Protein AF-A0A4W5QND3-F1 (afdb_monomer_lite)

InterPro domains:
  IPR027350 Glycosyltransferase family 23 (GT23) domain [PS51659] (148-240)
  IPR045573 Alpha-(1,6)-fucosyltransferase, N- and catalytic domain [PF19745] (22-224)

pLDDT: mean 85.06, std 18.48, range [29.67, 98.69]

Foldseek 3Di:
DDDDDDDDDDDDDPPPVVVVVVVVVVVVVVVVVVVVVVVVLVVLVVDPDDDPLLVVLVVVLVVLVVVLVVLCVVLVVVLVVDDPVCSVVSVVVSVVVSVVSVVVSVVSVVVSCPPSNNVVVVVVVVVVVVVVVVVLQQPLQEDPDQQQFQAEEFELPPPDDDVVSVVSLVVSSVVCSVLSGHYAYHFACPPVDNVGDVVPDPGSHPHHNDQHYPFEDEDPDSPDPGSYYYDDDDDPDDDD

Radius of gyration: 33.58 Å; chains: 1; bounding box: 119×51×69 Å

Structure (mmCIF, N/CA/C/O backbone):
data_AF-A0A4W5QND3-F1
#
_entry.id   AF-A0A4W5QND3-F1
#
loop_
_atom_site.group_PDB
_atom_site.id
_atom_site.type_symbol
_atom_site.label_atom_id
_atom_site.label_alt_id
_atom_site.label_comp_id
_atom_site.label_asym_id
_atom_site.label_entity_id
_atom_site.label_seq_id
_atom_site.pdbx_PDB_ins_code
_atom_site.Cartn_x
_atom_site.Cartn_y
_atom_site.Cartn_z
_atom_site.occupancy
_atom_site.B_iso_or_equiv
_atom_site.auth_seq_id
_atom_site.auth_comp_id
_atom_site.auth_asym_id
_atom_site.auth_atom_id
_atom_site.pdbx_PDB_model_num
ATOM 1 N N . PHE A 1 1 ? 83.428 -26.739 34.096 1.00 40.31 1 PHE A N 1
ATOM 2 C CA . PHE A 1 1 ? 82.895 -25.360 34.048 1.00 40.31 1 PHE A CA 1
ATOM 3 C C . PHE A 1 1 ? 82.997 -24.881 32.604 1.00 40.31 1 PHE A C 1
ATOM 5 O O . PHE A 1 1 ? 84.100 -25.049 32.095 1.00 40.31 1 PHE A O 1
ATOM 12 N N . PRO A 1 2 ? 81.951 -24.363 31.915 1.00 43.97 2 PRO A N 1
ATOM 13 C CA . PRO A 1 2 ? 80.654 -23.804 32.359 1.00 43.97 2 PRO A CA 1
ATOM 14 C C . PRO A 1 2 ? 79.416 -24.587 31.781 1.00 43.97 2 PRO A C 1
ATOM 16 O O . PRO A 1 2 ? 79.624 -25.702 31.304 1.00 43.97 2 PRO A O 1
ATOM 19 N N . PRO A 1 3 ? 78.145 -24.126 31.930 1.00 43.38 3 PRO A N 1
ATOM 20 C CA . PRO A 1 3 ? 76.963 -24.992 32.089 1.00 43.38 3 PRO A CA 1
ATOM 21 C C . PRO A 1 3 ? 76.149 -25.271 30.810 1.00 43.38 3 PRO A C 1
ATOM 23 O O . PRO A 1 3 ? 76.147 -24.488 29.865 1.00 43.38 3 PRO A O 1
ATOM 26 N N . VAL A 1 4 ? 75.381 -26.367 30.844 1.00 45.06 4 VAL A N 1
ATOM 27 C CA . VAL A 1 4 ? 74.311 -26.696 29.887 1.00 45.06 4 VAL A CA 1
ATOM 28 C C . VAL A 1 4 ? 73.047 -25.930 30.287 1.00 45.06 4 VAL A C 1
ATOM 30 O O . VAL A 1 4 ? 72.538 -26.104 31.395 1.00 45.06 4 VAL A O 1
ATOM 33 N N . SER A 1 5 ? 72.547 -25.067 29.403 1.00 38.31 5 SER A N 1
ATOM 34 C CA . SER A 1 5 ? 71.279 -24.359 29.577 1.00 38.31 5 SER A CA 1
ATOM 35 C C . SER A 1 5 ? 70.101 -25.281 29.249 1.00 38.31 5 SER A C 1
ATOM 37 O O . SER A 1 5 ? 70.025 -25.887 28.182 1.00 38.31 5 SER A O 1
ATOM 39 N N . CYS A 1 6 ? 69.162 -25.388 30.186 1.00 35.16 6 CYS A N 1
ATOM 40 C CA . CYS A 1 6 ? 67.890 -26.069 29.981 1.00 35.16 6 CYS A CA 1
ATOM 41 C C . CYS A 1 6 ? 66.945 -25.110 29.234 1.00 35.16 6 CYS A C 1
ATOM 43 O O . CYS A 1 6 ? 66.507 -24.104 29.795 1.00 35.16 6 CYS A O 1
ATOM 45 N N . GLY A 1 7 ? 66.673 -25.386 27.956 1.00 36.56 7 GLY A N 1
ATOM 46 C CA . GLY A 1 7 ? 65.667 -24.672 27.171 1.00 36.56 7 GLY A CA 1
ATOM 47 C C . GLY A 1 7 ? 64.262 -25.095 27.596 1.00 36.56 7 GLY A C 1
ATOM 48 O O . GLY A 1 7 ? 63.891 -26.258 27.467 1.00 36.56 7 GLY A O 1
ATOM 49 N N . ARG A 1 8 ? 63.491 -24.146 28.128 1.00 39.31 8 ARG A N 1
ATOM 50 C CA . ARG A 1 8 ? 62.091 -24.307 28.532 1.00 39.31 8 ARG A CA 1
ATOM 51 C C . ARG A 1 8 ? 61.214 -24.386 27.269 1.00 39.31 8 ARG A C 1
ATOM 53 O O . ARG A 1 8 ? 61.261 -23.478 26.444 1.00 39.31 8 ARG A O 1
ATOM 60 N N . ILE A 1 9 ? 60.426 -25.452 27.121 1.00 48.16 9 ILE A N 1
ATOM 61 C CA . ILE A 1 9 ? 59.347 -25.538 26.120 1.00 48.16 9 ILE A CA 1
ATOM 62 C C . ILE A 1 9 ? 58.258 -24.531 26.538 1.00 48.16 9 ILE A C 1
ATOM 64 O O . ILE A 1 9 ? 57.859 -24.565 27.704 1.00 48.16 9 ILE A O 1
ATOM 68 N N . PRO A 1 10 ? 57.774 -23.630 25.662 1.00 39.16 10 PRO A N 1
ATOM 69 C CA . PRO A 1 10 ? 56.622 -22.805 25.986 1.00 39.16 10 PRO A CA 1
ATOM 70 C C . PRO A 1 10 ? 55.350 -23.650 25.871 1.00 39.16 10 PRO A C 1
ATOM 72 O O . PRO A 1 10 ? 54.942 -24.039 24.778 1.00 39.16 10 PRO A O 1
ATOM 75 N N . GLU A 1 11 ? 54.720 -23.926 27.010 1.00 49.69 11 GLU A N 1
ATOM 76 C CA . GLU A 1 11 ? 53.288 -24.213 27.065 1.00 49.69 11 GLU A CA 1
ATOM 77 C C . GLU A 1 11 ? 52.524 -22.940 26.681 1.00 49.69 11 GLU A C 1
ATOM 79 O O . GLU A 1 11 ? 52.770 -21.876 27.250 1.00 49.69 11 GLU A O 1
ATOM 84 N N . GLY A 1 12 ? 51.593 -23.045 25.730 1.00 50.78 12 GLY A N 1
ATOM 85 C CA . GLY A 1 12 ? 50.584 -22.006 25.516 1.00 50.78 12 GLY A CA 1
ATOM 86 C C . GLY A 1 12 ? 50.291 -21.658 24.061 1.00 50.78 12 GLY A C 1
ATOM 87 O O . GLY A 1 12 ? 50.606 -20.557 23.630 1.00 50.78 12 GLY A O 1
ATOM 88 N N . GLN A 1 13 ? 49.626 -22.558 23.329 1.00 45.91 13 GLN A N 1
ATOM 89 C CA . GLN A 1 13 ? 48.822 -22.218 22.138 1.00 45.91 13 GLN A CA 1
ATOM 90 C C . GLN A 1 13 ? 47.593 -23.142 22.010 1.00 45.91 13 GLN A C 1
ATOM 92 O O . GLN A 1 13 ? 47.334 -23.719 20.959 1.00 45.91 13 GLN A O 1
ATOM 97 N N . VAL A 1 14 ? 46.833 -23.321 23.097 1.00 45.19 14 VAL A N 1
ATOM 98 C CA . VAL A 1 14 ? 45.550 -24.063 23.060 1.00 45.19 14 VAL A CA 1
ATOM 99 C C . VAL A 1 14 ? 44.345 -23.167 23.400 1.00 45.19 14 VAL A C 1
ATOM 101 O O . VAL A 1 14 ? 43.211 -23.530 23.103 1.00 45.19 14 VAL A O 1
ATOM 104 N N . GLU A 1 15 ? 44.547 -21.954 23.927 1.00 49.25 15 GLU A N 1
ATOM 105 C CA . GLU A 1 15 ? 43.426 -21.140 24.431 1.00 49.25 15 GLU A CA 1
ATOM 106 C C . GLU A 1 15 ? 42.698 -20.269 23.385 1.00 49.25 15 GLU A C 1
ATOM 108 O O . GLU A 1 15 ? 41.504 -20.013 23.546 1.00 49.25 15 GLU A O 1
ATOM 113 N N . GLU A 1 16 ? 43.325 -19.869 22.271 1.00 48.94 16 GLU A N 1
ATOM 114 C CA . GLU A 1 16 ? 42.668 -18.965 21.298 1.00 48.94 16 GLU A CA 1
ATOM 115 C C . GLU A 1 16 ? 41.637 -19.659 20.386 1.00 48.94 16 GLU A C 1
ATOM 117 O O . GLU A 1 16 ? 40.643 -19.048 19.985 1.00 48.94 16 GLU A O 1
ATOM 122 N N . GLY A 1 17 ? 41.802 -20.956 20.097 1.00 48.47 17 GLY A N 1
ATOM 123 C CA . GLY A 1 17 ? 40.848 -21.721 19.279 1.00 48.47 17 GLY A CA 1
ATOM 124 C C . GLY A 1 17 ? 39.545 -22.066 20.012 1.00 48.47 17 GLY A C 1
ATOM 125 O O . GLY A 1 17 ? 38.480 -22.157 19.394 1.00 48.47 17 GLY A O 1
ATOM 126 N N . GLY A 1 18 ? 39.610 -22.215 21.339 1.00 54.94 18 GLY A N 1
ATOM 127 C CA . GLY A 1 18 ? 38.463 -22.563 22.181 1.00 54.94 18 GLY A CA 1
ATOM 128 C C . GLY A 1 18 ? 37.449 -21.426 22.300 1.00 54.94 18 GLY A C 1
ATOM 129 O O . GLY A 1 18 ? 36.248 -21.653 22.163 1.00 54.94 18 GLY A O 1
ATOM 130 N N . ALA A 1 19 ? 37.914 -20.185 22.470 1.00 57.97 19 ALA A N 1
ATOM 131 C CA . ALA A 1 19 ? 37.038 -19.020 22.611 1.00 57.97 19 ALA A CA 1
ATOM 132 C C . ALA A 1 19 ? 36.205 -18.746 21.342 1.00 57.97 19 ALA A C 1
ATOM 134 O O . ALA A 1 19 ? 35.011 -18.443 21.421 1.00 57.97 19 ALA A O 1
ATOM 135 N N . LEU A 1 20 ? 36.812 -18.920 20.164 1.00 63.06 20 LEU A N 1
ATOM 136 C CA . LEU A 1 20 ? 36.163 -18.735 18.862 1.00 63.06 20 LEU A CA 1
ATOM 137 C C . LEU A 1 20 ? 35.129 -19.838 18.573 1.00 63.06 20 LEU A C 1
ATOM 139 O O . LEU A 1 20 ? 34.035 -19.558 18.074 1.00 63.06 20 LEU A O 1
ATOM 143 N N . ALA A 1 21 ? 35.435 -21.084 18.953 1.00 69.81 21 ALA A N 1
ATOM 144 C CA . ALA A 1 21 ? 34.504 -22.207 18.865 1.00 69.81 21 ALA A CA 1
ATOM 145 C C . ALA A 1 21 ? 33.305 -22.040 19.817 1.00 69.81 21 ALA A C 1
ATOM 147 O O . ALA A 1 21 ? 32.164 -22.237 19.400 1.00 69.81 21 ALA A O 1
ATOM 148 N N . VAL A 1 22 ? 33.541 -21.594 21.057 1.00 75.94 22 VAL A N 1
ATOM 149 C CA . VAL A 1 22 ? 32.491 -21.320 22.057 1.00 75.94 22 VAL A CA 1
ATOM 150 C C . VAL A 1 22 ? 31.579 -20.171 21.615 1.00 75.94 22 VAL A C 1
ATOM 152 O O . VAL A 1 22 ? 30.360 -20.268 21.759 1.00 75.94 22 VAL A O 1
ATOM 155 N N . GLY A 1 23 ? 32.131 -19.108 21.020 1.00 79.75 23 GLY A N 1
ATOM 156 C CA . GLY A 1 23 ? 31.336 -18.005 20.469 1.00 79.75 23 GLY A CA 1
ATOM 157 C C . GLY A 1 23 ? 30.407 -18.449 19.333 1.00 79.75 23 GLY A C 1
ATOM 158 O O . GLY A 1 23 ? 29.236 -18.063 19.287 1.00 79.75 23 GLY A O 1
ATOM 159 N N . ARG A 1 24 ? 30.896 -19.326 18.448 1.00 84.38 24 ARG A N 1
ATOM 160 C CA . ARG A 1 24 ? 30.097 -19.899 17.355 1.00 84.38 24 ARG A CA 1
ATOM 161 C C . ARG A 1 24 ? 29.007 -20.842 17.871 1.00 84.38 24 ARG A C 1
ATOM 163 O O . ARG A 1 24 ? 27.904 -20.836 17.331 1.00 84.38 24 ARG A O 1
ATOM 170 N N . LEU A 1 25 ? 29.295 -21.598 18.932 1.00 84.44 25 LEU A N 1
ATOM 171 C CA . LEU A 1 25 ? 28.344 -22.503 19.578 1.00 84.44 25 LEU A CA 1
ATOM 172 C C . LEU A 1 25 ? 27.185 -21.732 20.226 1.00 84.44 25 LEU A C 1
ATOM 174 O O . LEU A 1 25 ? 26.030 -22.030 19.940 1.00 84.44 25 LEU A O 1
ATOM 178 N N . ARG A 1 26 ? 27.485 -20.657 20.970 1.00 84.56 26 ARG A N 1
ATOM 179 C CA . ARG A 1 26 ? 26.466 -19.758 21.547 1.00 84.56 26 ARG A CA 1
ATOM 180 C C . ARG A 1 26 ? 25.591 -19.109 20.474 1.00 84.56 26 ARG A C 1
ATOM 182 O O . ARG A 1 26 ? 24.376 -19.035 20.619 1.00 84.56 26 ARG A O 1
ATOM 189 N N . SER A 1 27 ? 26.191 -18.689 19.357 1.00 89.19 27 SER A N 1
ATOM 190 C CA . SER A 1 27 ? 25.435 -18.127 18.230 1.00 89.19 27 SER A CA 1
ATOM 191 C C . SER A 1 27 ? 24.464 -19.142 17.615 1.00 89.19 27 SER A C 1
ATOM 193 O O . SER A 1 27 ? 23.329 -18.793 17.284 1.00 89.19 27 SER A O 1
ATOM 195 N N . LEU A 1 28 ? 24.881 -20.403 17.487 1.00 88.94 28 LEU A N 1
ATOM 196 C CA . LEU A 1 28 ? 24.026 -21.481 16.988 1.00 88.94 28 LEU A CA 1
ATOM 197 C C . LEU A 1 28 ? 22.914 -21.844 17.983 1.00 88.94 28 LEU A C 1
ATOM 199 O O . LEU A 1 28 ? 21.784 -22.072 17.557 1.00 88.94 28 LEU A O 1
ATOM 203 N N . GLU A 1 29 ? 23.190 -21.841 19.287 1.00 90.00 29 GLU A N 1
ATOM 204 C CA . GLU A 1 29 ? 22.181 -22.034 20.339 1.00 90.00 29 GLU A CA 1
ATOM 205 C C . GLU A 1 29 ? 21.123 -20.924 20.327 1.00 90.00 29 GLU A C 1
ATOM 207 O O . GLU A 1 29 ? 19.922 -21.207 20.394 1.00 90.00 29 GLU A O 1
ATOM 212 N N . ASP A 1 30 ? 21.539 -19.669 20.148 1.00 89.44 30 ASP A N 1
ATOM 213 C CA . ASP A 1 30 ? 20.629 -18.530 20.010 1.00 89.44 30 ASP A CA 1
ATOM 214 C C . ASP A 1 30 ? 19.767 -18.641 18.748 1.00 89.44 30 ASP A C 1
ATOM 216 O O . ASP A 1 30 ? 18.554 -18.404 18.784 1.00 89.44 30 ASP A O 1
ATOM 220 N N . GLN A 1 31 ? 20.364 -19.029 17.617 1.00 91.62 31 GLN A N 1
ATOM 221 C CA . GLN A 1 31 ? 19.627 -19.261 16.373 1.00 91.62 31 GLN A CA 1
ATOM 222 C C . GLN A 1 31 ? 18.623 -20.407 16.519 1.00 91.62 31 GLN A C 1
ATOM 224 O O . GLN A 1 31 ? 17.475 -20.271 16.091 1.00 91.62 31 GLN A O 1
ATOM 229 N N . LEU A 1 32 ? 19.020 -21.504 17.166 1.00 90.25 32 LEU A N 1
ATOM 230 C CA . LEU A 1 32 ? 18.160 -22.654 17.425 1.00 90.25 32 LEU A CA 1
ATOM 231 C C . LEU A 1 32 ? 17.009 -22.290 18.366 1.00 90.25 32 LEU A C 1
ATOM 233 O O . LEU A 1 32 ? 15.875 -22.708 18.141 1.00 90.25 32 LEU A O 1
ATOM 237 N N . THR A 1 33 ? 17.268 -21.477 19.386 1.00 88.25 33 THR A N 1
ATOM 238 C CA . THR A 1 33 ? 16.244 -21.012 20.329 1.00 88.25 33 THR A CA 1
ATOM 239 C C . THR A 1 33 ? 15.228 -20.113 19.630 1.00 88.25 33 THR A C 1
ATOM 241 O O . THR A 1 33 ? 14.022 -20.320 19.767 1.00 88.25 33 THR A O 1
ATOM 244 N N . ARG A 1 34 ? 15.687 -19.186 18.781 1.00 84.50 34 ARG A N 1
ATOM 245 C CA . ARG A 1 34 ? 14.808 -18.346 17.949 1.00 84.50 34 ARG A CA 1
ATOM 246 C C . ARG A 1 34 ? 14.015 -19.171 16.936 1.00 84.50 34 ARG A C 1
ATOM 248 O O . ARG A 1 34 ? 12.840 -18.891 16.703 1.00 84.50 34 ARG A O 1
ATOM 255 N N . ALA A 1 35 ? 14.629 -20.192 16.339 1.00 82.56 35 ALA A N 1
ATOM 256 C CA . ALA A 1 35 ? 13.948 -21.110 15.432 1.00 82.56 35 ALA A CA 1
ATOM 257 C C . ALA A 1 35 ? 12.877 -21.930 16.166 1.00 82.56 35 ALA A C 1
ATOM 259 O O . ALA A 1 35 ? 11.754 -22.018 15.682 1.00 82.56 35 ALA A O 1
ATOM 260 N N . LYS A 1 36 ? 13.172 -22.448 17.366 1.00 82.12 36 LYS A N 1
ATOM 261 C CA . LYS A 1 36 ? 12.203 -23.154 18.220 1.00 82.12 36 LYS A CA 1
ATOM 262 C C . LYS A 1 36 ? 11.043 -22.260 18.642 1.00 82.12 36 LYS A C 1
ATOM 264 O O . LYS A 1 36 ? 9.903 -22.699 18.583 1.00 82.12 36 LYS A O 1
ATOM 269 N N . GLN A 1 37 ? 11.306 -21.007 19.009 1.00 75.88 37 GLN A N 1
ATOM 270 C CA . GLN A 1 37 ? 10.255 -20.040 19.338 1.00 75.88 37 GLN A CA 1
ATOM 271 C C . GLN A 1 37 ? 9.352 -19.751 18.136 1.00 75.88 37 GLN A C 1
ATOM 273 O O . GLN A 1 37 ? 8.134 -19.737 18.288 1.00 75.88 37 GLN A O 1
ATOM 278 N N . LYS A 1 38 ? 9.931 -19.599 16.937 1.00 74.00 38 LYS A N 1
ATOM 279 C CA . LYS A 1 38 ? 9.160 -19.464 15.693 1.00 74.00 38 LYS A CA 1
ATOM 280 C C . LYS A 1 38 ? 8.351 -20.721 15.379 1.00 74.00 38 LYS A C 1
ATOM 282 O O . LYS A 1 38 ? 7.191 -20.617 15.018 1.00 74.00 38 LYS A O 1
ATOM 287 N N . ILE A 1 39 ? 8.930 -21.910 15.526 1.00 70.56 39 ILE A N 1
ATOM 288 C CA . ILE A 1 39 ? 8.210 -23.170 15.298 1.00 70.56 39 ILE A CA 1
ATOM 289 C C . ILE A 1 39 ? 7.067 -23.316 16.300 1.00 70.56 39 ILE A C 1
ATOM 291 O O . ILE A 1 39 ? 5.971 -23.668 15.897 1.00 70.56 39 ILE A O 1
ATOM 295 N N . HIS A 1 40 ? 7.282 -22.987 17.573 1.00 64.75 40 HIS A N 1
ATOM 296 C CA . HIS A 1 40 ? 6.241 -23.039 18.594 1.00 64.75 40 HIS A CA 1
ATOM 297 C C . HIS A 1 40 ? 5.133 -22.000 18.349 1.00 64.75 40 HIS A C 1
ATOM 299 O O . HIS A 1 40 ? 3.961 -22.292 18.574 1.00 64.75 40 HIS A O 1
ATOM 305 N N . SER A 1 41 ? 5.466 -20.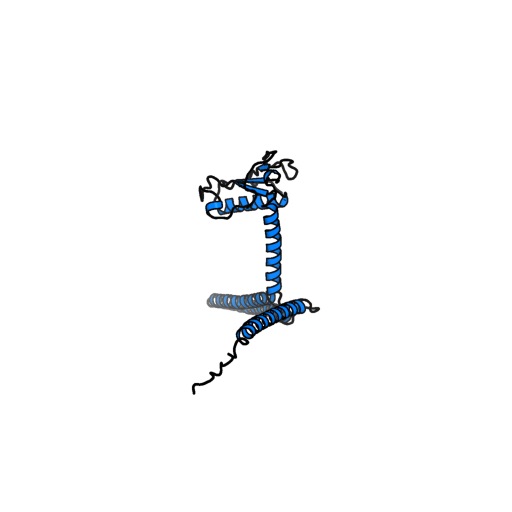801 17.851 1.00 62.94 41 SER A N 1
ATOM 306 C CA . SER A 1 41 ? 4.449 -19.818 17.454 1.00 62.94 41 SER A CA 1
ATOM 307 C C . SER A 1 41 ? 3.652 -20.283 16.231 1.00 62.94 41 SER A C 1
ATOM 309 O O . SER A 1 41 ? 2.431 -20.157 16.226 1.00 62.94 41 SER A O 1
ATOM 311 N N . PHE A 1 42 ? 4.303 -20.920 15.251 1.00 62.38 42 PHE A N 1
ATOM 312 C CA . PHE A 1 42 ? 3.620 -21.586 14.137 1.00 62.38 42 PHE A CA 1
ATOM 313 C C . PHE A 1 42 ? 2.789 -22.794 14.586 1.00 62.38 42 PHE A C 1
ATOM 315 O O . PHE A 1 42 ? 1.684 -22.975 14.095 1.00 62.38 42 PHE A O 1
ATOM 322 N N . GLN A 1 43 ? 3.261 -23.586 15.547 1.00 59.38 43 GLN A N 1
ATOM 323 C CA . GLN A 1 43 ? 2.525 -24.732 16.084 1.00 59.38 43 GLN A CA 1
ATOM 324 C C . GLN A 1 43 ? 1.296 -24.307 16.896 1.00 59.38 43 GLN A C 1
ATOM 326 O O . GLN A 1 43 ? 0.278 -24.995 16.883 1.00 59.38 43 GLN A O 1
ATOM 331 N N . ARG A 1 44 ? 1.352 -23.147 17.564 1.00 57.56 44 ARG A N 1
ATOM 332 C CA . ARG A 1 44 ? 0.175 -22.528 18.191 1.00 57.56 44 ARG A CA 1
ATOM 333 C C . ARG A 1 44 ? -0.861 -22.072 17.167 1.00 57.56 44 ARG A C 1
ATOM 335 O O . ARG A 1 44 ? -2.046 -22.207 17.441 1.00 57.56 44 ARG A O 1
ATOM 342 N N . LEU A 1 45 ? -0.429 -21.608 15.993 1.00 56.62 45 LEU A N 1
ATOM 343 C CA . LEU A 1 45 ? -1.329 -21.328 14.867 1.00 56.62 45 LEU A CA 1
ATOM 344 C C . LEU A 1 45 ? -1.967 -22.609 14.292 1.00 56.62 45 LEU A C 1
ATOM 346 O O . LEU A 1 45 ? -2.992 -22.515 13.627 1.00 56.62 45 LEU A O 1
ATOM 350 N N . THR A 1 46 ? -1.382 -23.789 14.543 1.00 54.47 46 THR A N 1
ATOM 351 C CA . THR A 1 46 ? -1.885 -25.099 14.084 1.00 54.47 46 THR A CA 1
ATOM 352 C C . THR A 1 46 ? -2.614 -25.912 15.160 1.00 54.47 46 THR A C 1
ATOM 354 O O . THR A 1 46 ? -2.891 -27.085 14.932 1.00 54.47 46 THR A O 1
ATOM 357 N N . GLY A 1 47 ? -2.899 -25.350 16.341 1.00 61.47 47 GLY A N 1
ATOM 358 C CA . GLY A 1 47 ? -3.851 -25.986 17.256 1.00 61.47 47 GLY A CA 1
ATOM 359 C C . GLY A 1 47 ? -5.241 -26.000 16.614 1.00 61.47 47 GLY A C 1
ATOM 360 O O . GLY A 1 47 ? -5.606 -25.020 15.972 1.00 61.47 47 GLY A O 1
ATOM 361 N N . ASP A 1 48 ? -6.013 -27.078 16.781 1.00 67.62 48 ASP A N 1
ATOM 362 C CA . ASP A 1 48 ? -7.340 -27.305 16.161 1.00 67.62 48 ASP A CA 1
ATOM 363 C C . ASP A 1 48 ? -8.450 -26.304 16.590 1.00 67.62 48 ASP A C 1
ATOM 365 O O . ASP A 1 48 ? -9.643 -26.603 16.526 1.00 67.62 48 ASP A O 1
ATOM 369 N N . GLY A 1 49 ? -8.106 -25.094 17.042 1.00 74.31 49 GLY A N 1
ATOM 370 C CA . GLY A 1 49 ? -9.078 -24.076 17.414 1.00 74.31 49 GLY A CA 1
ATOM 371 C C . GLY A 1 49 ? -8.482 -22.714 17.786 1.00 74.31 49 GLY A C 1
ATOM 372 O O . GLY A 1 49 ? -7.263 -22.541 17.818 1.00 74.31 49 GLY A O 1
ATOM 373 N N . PRO A 1 50 ? -9.355 -21.729 18.070 1.00 83.31 50 PRO A N 1
ATOM 374 C CA . PRO A 1 50 ? -8.957 -20.393 18.499 1.00 83.31 50 PRO A CA 1
ATOM 375 C C . PRO A 1 50 ? -8.084 -20.422 19.755 1.00 83.31 50 PRO A C 1
ATOM 377 O O . PRO A 1 50 ? -8.327 -21.199 20.683 1.00 83.31 50 PRO A O 1
ATOM 380 N N . GLY A 1 51 ? -7.088 -19.539 19.803 1.00 87.56 51 GLY A N 1
ATOM 381 C CA . GLY A 1 51 ? -6.226 -19.418 20.969 1.00 87.56 51 GLY A CA 1
ATOM 382 C C . GLY A 1 51 ? -6.972 -18.891 22.207 1.00 87.56 51 GLY A C 1
ATOM 383 O O . GLY A 1 51 ? -8.023 -18.245 22.103 1.00 87.56 51 GLY A O 1
ATOM 384 N N . PRO A 1 52 ? -6.460 -19.173 23.417 1.00 91.94 52 PRO A N 1
ATOM 385 C CA . PRO A 1 52 ? -7.133 -18.800 24.659 1.00 91.94 52 PRO A CA 1
ATOM 386 C C . PRO A 1 52 ? -7.260 -17.279 24.826 1.00 91.94 52 PRO A C 1
ATOM 388 O O . PRO A 1 52 ? -8.301 -16.802 25.280 1.00 91.94 52 PRO A O 1
ATOM 391 N N . THR A 1 53 ? -6.235 -16.513 24.435 1.00 93.69 53 THR A N 1
ATOM 392 C CA . THR A 1 53 ? -6.241 -15.047 24.532 1.00 93.69 53 THR A CA 1
ATOM 393 C C . THR A 1 53 ? -7.211 -14.435 23.528 1.00 93.69 53 THR A C 1
ATOM 395 O O . THR A 1 53 ? -7.946 -13.508 23.869 1.00 93.69 53 THR A O 1
ATOM 398 N N . GLN A 1 54 ? -7.270 -14.981 22.313 1.00 93.81 54 GLN A N 1
ATOM 399 C CA . GLN A 1 54 ? -8.238 -14.594 21.296 1.00 93.81 54 GLN A CA 1
ATOM 400 C C . GLN A 1 54 ? -9.674 -14.753 21.810 1.00 93.81 54 GLN A C 1
ATOM 402 O O . GLN A 1 54 ? -10.466 -13.816 21.720 1.00 93.81 54 GLN A O 1
ATOM 407 N N . GLU A 1 55 ? -10.015 -15.899 22.401 1.00 95.44 55 GLU A N 1
ATOM 408 C CA . GLU A 1 55 ? -11.372 -16.136 22.901 1.00 95.44 55 GLU A CA 1
ATOM 409 C C . GLU A 1 55 ? -11.723 -15.311 24.144 1.00 95.44 55 GLU A C 1
ATOM 411 O O . GLU A 1 55 ? -12.876 -14.900 24.305 1.00 95.44 55 GLU A O 1
ATOM 416 N N . GLU A 1 56 ? -10.754 -15.032 25.018 1.00 97.12 56 GLU A N 1
ATOM 417 C CA . GLU A 1 56 ? -10.949 -14.107 26.136 1.00 97.12 56 GLU A CA 1
ATOM 418 C C . GLU A 1 56 ? -11.280 -12.694 25.639 1.00 97.12 56 GLU A C 1
ATOM 420 O O . GLU A 1 56 ? -12.289 -12.114 26.049 1.00 97.12 56 GLU A O 1
ATOM 425 N N . LEU A 1 57 ? -10.472 -12.161 24.720 1.00 98.00 57 LEU A N 1
ATOM 426 C CA . LEU A 1 57 ? -10.658 -10.821 24.169 1.00 98.00 57 LEU A CA 1
ATOM 427 C C . LEU A 1 57 ? -11.950 -10.719 23.358 1.00 98.00 57 LEU A C 1
ATOM 429 O O . LEU A 1 57 ? -12.678 -9.739 23.497 1.00 98.00 57 LEU A O 1
ATOM 433 N N . ARG A 1 58 ? -12.297 -11.753 22.580 1.00 97.94 58 ARG A N 1
ATOM 434 C CA . ARG A 1 58 ? -13.567 -11.810 21.844 1.00 97.94 58 ARG A CA 1
ATOM 435 C C . ARG A 1 58 ? -14.763 -11.671 22.789 1.00 97.94 58 ARG A C 1
ATOM 437 O O . ARG A 1 58 ? -15.646 -10.852 22.537 1.00 97.94 58 ARG A O 1
ATOM 444 N N . ARG A 1 59 ? -14.779 -12.425 23.896 1.00 98.25 59 ARG A N 1
ATOM 445 C CA . ARG A 1 59 ? -15.838 -12.329 24.918 1.00 98.25 59 ARG A CA 1
ATOM 446 C C . ARG A 1 59 ? -15.826 -10.989 25.650 1.00 98.25 59 ARG A C 1
ATOM 448 O O . ARG A 1 59 ? -16.890 -10.473 25.977 1.00 98.25 59 ARG A O 1
ATOM 455 N N . ARG A 1 60 ? -14.647 -10.414 25.906 1.00 98.25 60 ARG A N 1
ATOM 456 C CA . ARG A 1 60 ? -14.522 -9.097 26.546 1.00 98.25 60 ARG A CA 1
ATOM 457 C C . ARG A 1 60 ? -15.104 -7.988 25.672 1.00 98.25 60 ARG A C 1
ATOM 459 O O . ARG A 1 60 ? -15.869 -7.177 26.183 1.00 98.25 60 ARG A O 1
ATOM 466 N N . VAL A 1 61 ? -14.827 -8.007 24.367 1.00 98.62 61 VAL A N 1
ATOM 467 C CA . VAL A 1 61 ? -15.437 -7.097 23.383 1.00 98.62 61 VAL A CA 1
ATOM 468 C C . VAL A 1 61 ? -16.956 -7.270 23.358 1.00 98.62 61 VAL A C 1
ATOM 470 O O . VAL A 1 61 ? -17.683 -6.285 23.458 1.00 98.62 61 VAL A O 1
ATOM 473 N N . GLU A 1 62 ? -17.443 -8.511 23.274 1.00 98.56 62 GLU A N 1
ATOM 474 C CA . GLU A 1 62 ? -18.879 -8.821 23.275 1.00 98.56 62 GLU A CA 1
ATOM 475 C C . GLU A 1 62 ? -19.576 -8.280 24.534 1.00 98.56 62 GLU A C 1
ATOM 477 O O . GLU A 1 62 ? -20.599 -7.596 24.448 1.00 98.56 62 GLU A O 1
ATOM 482 N N . ASN A 1 63 ? -18.984 -8.514 25.708 1.00 98.50 63 ASN A N 1
ATOM 483 C CA . ASN A 1 63 ? -19.498 -7.983 26.963 1.00 98.50 63 ASN A CA 1
ATOM 484 C C . ASN A 1 63 ? -19.409 -6.452 27.021 1.00 98.50 63 ASN A C 1
ATOM 486 O O . ASN A 1 63 ? -20.362 -5.812 27.445 1.00 98.50 63 ASN A O 1
ATOM 490 N N . GLY A 1 64 ? -18.309 -5.856 26.556 1.00 98.19 64 GLY A N 1
ATOM 491 C CA . GLY A 1 64 ? -18.131 -4.405 26.512 1.00 98.19 64 GLY A CA 1
ATOM 492 C C . GLY A 1 64 ? -19.205 -3.713 25.672 1.00 98.19 64 GLY A C 1
ATOM 493 O O . GLY A 1 64 ? -19.775 -2.717 26.107 1.00 98.19 64 GLY A O 1
ATOM 494 N N . VAL A 1 65 ? -19.560 -4.276 24.513 1.00 98.38 65 VAL A N 1
ATOM 495 C CA . VAL A 1 65 ? -20.666 -3.771 23.678 1.00 98.38 65 VAL A CA 1
ATOM 496 C C . VAL A 1 65 ? -22.011 -3.881 24.402 1.00 98.38 65 VAL A C 1
ATOM 498 O O . VAL A 1 65 ? -22.824 -2.957 24.342 1.00 98.38 65 VAL A O 1
ATOM 501 N N . ARG A 1 66 ? -22.252 -4.986 25.117 1.00 98.44 66 ARG A N 1
ATOM 502 C CA . ARG A 1 66 ? -23.478 -5.178 25.902 1.00 98.44 66 ARG A CA 1
ATOM 503 C C . ARG A 1 66 ? -23.594 -4.167 27.046 1.00 98.44 66 ARG A C 1
ATOM 505 O O . ARG A 1 66 ? -24.649 -3.554 27.199 1.00 98.44 66 ARG A O 1
ATOM 512 N N . GLU A 1 67 ? -22.520 -3.960 27.803 1.00 98.19 67 GLU A N 1
ATOM 513 C CA . GLU A 1 67 ? -22.488 -2.977 28.892 1.00 98.19 67 GLU A CA 1
ATOM 514 C C . GLU A 1 67 ? -22.617 -1.547 28.366 1.00 98.19 67 GLU A C 1
ATOM 516 O O . GLU A 1 67 ? -23.370 -0.753 28.929 1.00 98.19 67 GLU A O 1
ATOM 521 N N . LEU A 1 68 ? -21.984 -1.233 27.232 1.00 97.81 68 LEU A N 1
ATOM 522 C CA . LEU A 1 68 ? -22.163 0.050 26.556 1.00 97.81 68 LEU A CA 1
ATOM 523 C C . LEU A 1 68 ? -23.636 0.291 26.204 1.00 97.81 68 LEU A C 1
ATOM 525 O O . LEU A 1 68 ? -24.160 1.372 26.463 1.00 97.81 68 LEU A O 1
ATOM 529 N N . TRP A 1 69 ? -24.331 -0.711 25.659 1.00 98.06 69 TRP A N 1
ATOM 530 C CA . TRP A 1 69 ? -25.758 -0.593 25.357 1.00 98.06 69 TRP A CA 1
ATOM 531 C C . TRP A 1 69 ? -26.609 -0.382 26.614 1.00 98.06 69 TRP A C 1
ATOM 533 O O . TRP A 1 69 ? -27.503 0.469 26.625 1.00 98.06 69 TRP A O 1
ATOM 543 N N . TYR A 1 70 ? -26.335 -1.124 27.689 1.00 98.12 70 TYR A N 1
ATOM 544 C CA . TYR A 1 70 ? -27.035 -0.943 28.961 1.00 98.12 70 TYR A CA 1
ATOM 545 C C . TYR A 1 70 ? -26.813 0.448 29.548 1.00 98.12 70 TYR A C 1
ATOM 547 O O . TYR A 1 70 ? -27.783 1.077 29.982 1.00 98.12 70 TYR A O 1
ATOM 555 N N . PHE A 1 71 ? -25.577 0.939 29.496 1.00 97.56 71 PHE A N 1
ATOM 556 C CA . PHE A 1 71 ? -25.205 2.273 29.939 1.00 97.56 71 PHE A CA 1
ATOM 557 C C . PHE A 1 71 ? -25.919 3.352 29.121 1.00 97.56 71 PHE A C 1
ATOM 559 O O . PHE A 1 71 ? -26.653 4.151 29.694 1.00 97.56 71 PHE A O 1
ATOM 566 N N . VAL A 1 72 ? -25.826 3.311 27.785 1.00 96.88 72 VAL A N 1
ATOM 567 C CA . VAL A 1 72 ? -26.524 4.254 26.890 1.00 96.88 72 VAL A CA 1
ATOM 568 C C . VAL A 1 72 ? -28.018 4.287 27.194 1.00 96.88 72 VAL A C 1
ATOM 570 O O . VAL A 1 72 ? -28.588 5.354 27.406 1.00 96.88 72 VAL A O 1
ATOM 573 N N . ARG A 1 73 ? -28.665 3.119 27.257 1.00 97.19 73 ARG A N 1
ATOM 574 C CA . ARG A 1 73 ? -30.105 3.029 27.524 1.00 97.19 73 ARG A CA 1
ATOM 575 C C . ARG A 1 73 ? -30.474 3.616 28.891 1.00 97.19 73 ARG A C 1
ATOM 577 O O . ARG A 1 73 ? -31.514 4.263 29.004 1.00 97.19 73 ARG A O 1
ATOM 584 N N . SER A 1 74 ? -29.655 3.376 29.916 1.00 97.00 74 SER A N 1
ATOM 585 C CA . SER A 1 74 ? -29.838 3.934 31.262 1.00 97.00 74 SER A CA 1
ATOM 586 C C . SER A 1 74 ? -29.705 5.456 31.258 1.00 97.00 74 SER A C 1
ATOM 588 O O . SER A 1 74 ? -30.627 6.154 31.679 1.00 97.00 74 SER A O 1
ATOM 590 N N . GLU A 1 75 ? -28.588 5.977 30.755 1.00 95.12 75 GLU A N 1
ATOM 591 C CA . GLU A 1 75 ? -28.270 7.402 30.847 1.00 95.12 75 GLU A CA 1
ATOM 592 C C . GLU A 1 75 ? -29.161 8.258 29.946 1.00 95.12 75 GLU A C 1
ATOM 594 O O . GLU A 1 75 ? -29.638 9.304 30.376 1.00 95.12 75 GLU A O 1
ATOM 599 N N . VAL A 1 76 ? -29.508 7.785 28.744 1.00 95.00 76 VAL A N 1
ATOM 600 C CA . VAL A 1 76 ? -30.469 8.485 27.873 1.00 95.00 76 VAL A CA 1
ATOM 601 C C . VAL A 1 76 ? -31.846 8.580 28.533 1.00 95.00 76 VAL A C 1
ATOM 603 O O . VAL A 1 76 ? -32.497 9.622 28.457 1.00 95.00 76 VAL A O 1
ATOM 606 N N . LYS A 1 77 ? -32.290 7.525 29.231 1.00 94.94 77 LYS A N 1
ATOM 607 C CA . LYS A 1 77 ? -33.547 7.573 29.988 1.00 94.94 77 LYS A CA 1
ATOM 608 C C . LYS A 1 77 ? -33.468 8.591 31.130 1.00 94.94 77 LYS A C 1
ATOM 610 O O . LYS A 1 77 ? -34.418 9.344 31.318 1.00 94.94 77 LYS A O 1
ATOM 615 N N . LYS A 1 78 ? -32.352 8.641 31.866 1.00 93.69 78 LYS A N 1
ATOM 616 C CA . LYS A 1 78 ? -32.139 9.621 32.947 1.00 93.69 78 LYS A CA 1
ATOM 617 C C . LYS A 1 78 ? -32.147 11.055 32.424 1.00 93.69 78 LYS A C 1
ATOM 619 O O . LYS A 1 78 ? -32.832 11.882 33.010 1.00 93.69 78 LYS A O 1
ATOM 624 N N . LEU A 1 79 ? -31.491 11.328 31.294 1.00 92.25 79 LEU A N 1
ATOM 625 C CA . LEU A 1 79 ? -31.480 12.655 30.665 1.00 92.25 79 LEU A CA 1
ATOM 626 C C . LEU A 1 79 ? -32.887 13.176 30.334 1.00 92.25 79 LEU A C 1
ATOM 628 O O . LEU A 1 79 ? -33.131 14.379 30.414 1.00 92.25 79 LEU A O 1
ATOM 632 N N . GLY A 1 80 ? -33.826 12.281 30.007 1.00 89.25 80 GLY A N 1
ATOM 633 C CA . GLY A 1 80 ? -35.233 12.634 29.788 1.00 89.25 80 GLY A CA 1
ATOM 634 C C . GLY A 1 80 ? -35.970 13.119 31.044 1.00 89.25 80 GLY A C 1
ATOM 635 O O . GLY A 1 80 ? -37.006 13.766 30.925 1.00 89.25 80 GLY A O 1
ATOM 636 N N . HIS A 1 81 ? -35.437 12.838 32.235 1.00 92.44 81 HIS A N 1
ATOM 637 C CA . HIS A 1 81 ? -35.999 13.228 33.532 1.00 92.44 81 HIS A CA 1
ATOM 638 C C . HIS A 1 81 ? -35.227 14.375 34.207 1.00 92.44 81 HIS A C 1
ATOM 640 O O . HIS A 1 81 ? -35.483 14.676 35.368 1.00 92.44 81 HIS A O 1
ATOM 646 N N . VAL A 1 82 ? -34.272 14.995 33.506 1.00 92.00 82 VAL A N 1
ATOM 647 C CA . VAL A 1 82 ? -33.388 16.030 34.060 1.00 92.00 82 VAL A CA 1
ATOM 648 C C . VAL A 1 82 ? -33.864 17.419 3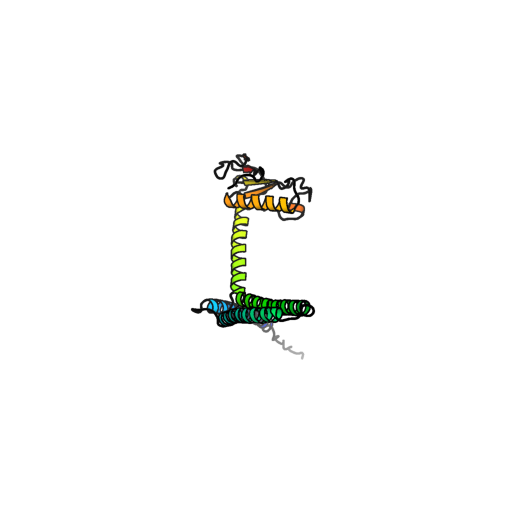3.647 1.00 92.00 82 VAL A C 1
ATOM 650 O O . VAL A 1 82 ? -34.226 17.655 32.483 1.00 92.00 82 VAL A O 1
ATOM 653 N N . GLU A 1 83 ? -33.834 18.335 34.616 1.00 92.38 83 GLU A N 1
ATOM 654 C CA . GLU A 1 83 ? -34.148 19.751 34.436 1.00 92.38 83 GLU A CA 1
ATOM 655 C C . GLU A 1 83 ? -33.318 20.374 33.311 1.00 92.38 83 GLU A C 1
ATOM 657 O O . GLU A 1 83 ? -32.167 20.000 33.073 1.00 92.38 83 GLU A O 1
ATOM 662 N N . ALA A 1 84 ? -33.904 21.339 32.602 1.00 85.38 84 ALA A N 1
ATOM 663 C CA . ALA A 1 84 ? -33.294 21.913 31.403 1.00 85.38 84 ALA A CA 1
ATOM 664 C C . ALA A 1 84 ? -31.898 22.513 31.662 1.00 85.38 84 ALA A C 1
ATOM 666 O O . ALA A 1 84 ? -31.027 22.406 30.801 1.00 85.38 84 ALA A O 1
ATOM 667 N N . GLU A 1 85 ? -31.679 23.085 32.849 1.00 86.31 85 GLU A N 1
ATOM 668 C CA . GLU A 1 85 ? -30.421 23.736 33.234 1.00 86.31 85 GLU A CA 1
ATOM 669 C C . GLU A 1 85 ? -29.265 22.740 33.447 1.00 86.31 85 GLU A C 1
ATOM 671 O O . GLU A 1 85 ? -28.140 23.011 33.035 1.00 86.31 85 GLU A O 1
ATOM 676 N N . GLU A 1 86 ? -29.529 21.554 34.012 1.00 91.19 86 GLU A N 1
ATOM 677 C CA . GLU A 1 86 ? -28.492 20.542 34.305 1.00 91.19 86 GLU A CA 1
ATOM 678 C C . GLU A 1 86 ? -28.303 19.541 33.148 1.00 91.19 86 GLU A C 1
ATOM 680 O O . GLU A 1 86 ? -27.287 18.844 33.054 1.00 91.19 86 GLU A O 1
ATOM 685 N N . ARG A 1 87 ? -29.261 19.492 32.212 1.00 91.44 87 ARG A N 1
ATOM 686 C CA . ARG A 1 87 ? -29.272 18.542 31.091 1.00 91.44 87 ARG A CA 1
ATOM 687 C C . ARG A 1 87 ? -28.030 18.641 30.210 1.00 91.44 87 ARG A C 1
ATOM 689 O O . ARG A 1 87 ? -27.512 17.608 29.799 1.00 91.44 87 ARG A O 1
ATOM 696 N N . SER A 1 88 ? -27.547 19.855 29.927 1.00 91.12 88 SER A N 1
ATOM 697 C CA . SER A 1 88 ? -26.349 20.048 29.095 1.00 91.12 88 SER A CA 1
ATOM 698 C C . SER A 1 88 ? -25.112 19.443 29.757 1.00 91.12 88 SER A C 1
ATOM 700 O O . SER A 1 88 ? -24.392 18.672 29.133 1.00 91.12 88 SER A O 1
ATOM 702 N N . ARG A 1 89 ? -24.905 19.719 31.049 1.00 92.19 89 ARG A N 1
ATOM 703 C CA . ARG A 1 89 ? -23.748 19.226 31.805 1.00 92.19 89 ARG A CA 1
ATOM 704 C C . ARG A 1 89 ? -23.744 17.702 31.936 1.00 92.19 89 ARG A C 1
ATOM 706 O O . ARG A 1 89 ? -22.695 17.063 31.825 1.00 92.19 89 ARG A O 1
ATOM 713 N N . GLN A 1 90 ? -24.914 17.107 32.158 1.00 92.69 90 GLN A N 1
ATOM 714 C CA . GLN A 1 90 ? -25.043 15.651 32.196 1.00 92.69 90 GLN A CA 1
ATOM 715 C C . GLN A 1 90 ? -24.857 15.015 30.818 1.00 92.69 90 GLN A C 1
ATOM 717 O O . GLN A 1 90 ? -24.243 13.955 30.726 1.00 92.69 90 GLN A O 1
ATOM 722 N N . ALA A 1 91 ? -25.324 15.663 29.746 1.00 93.88 91 ALA A N 1
ATOM 723 C CA . ALA A 1 91 ? -25.063 15.209 28.385 1.00 93.88 91 ALA A CA 1
ATOM 724 C C . ALA A 1 91 ? -23.560 15.235 28.060 1.00 93.88 91 ALA A C 1
ATOM 726 O O . ALA A 1 91 ? -23.045 14.266 27.506 1.00 93.88 91 ALA A O 1
ATOM 727 N N . ASP A 1 92 ? -22.839 16.282 28.469 1.00 95.19 92 ASP A N 1
ATOM 728 C CA . ASP A 1 92 ? -21.387 16.371 28.278 1.00 95.19 92 ASP A CA 1
ATOM 729 C C . ASP A 1 92 ? -20.646 15.253 29.025 1.00 95.19 92 ASP A C 1
ATOM 731 O O . ASP A 1 92 ? -19.759 14.605 28.465 1.00 95.19 92 AS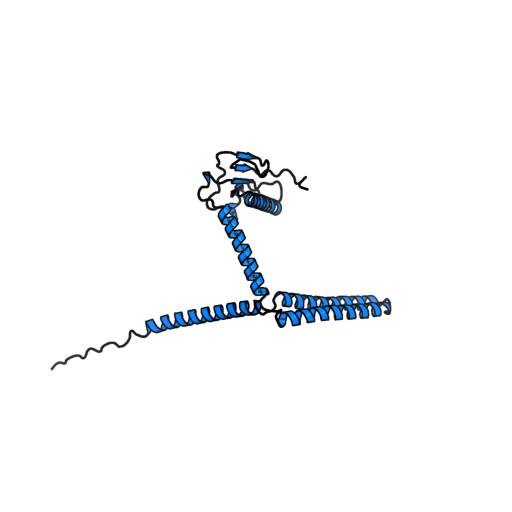P A O 1
ATOM 735 N N . THR A 1 93 ? -21.053 14.974 30.266 1.00 95.38 93 THR A N 1
ATOM 736 C CA . THR A 1 93 ? -20.491 13.875 31.071 1.00 95.38 93 THR A CA 1
ATOM 737 C C . THR A 1 93 ? -20.770 12.520 30.418 1.00 95.38 93 THR A C 1
ATOM 739 O O . THR A 1 93 ? -19.856 11.714 30.246 1.00 95.38 93 THR A O 1
ATOM 742 N N . LEU A 1 94 ? -22.004 12.297 29.950 1.00 95.81 94 LEU A N 1
ATOM 743 C CA . LEU A 1 94 ? -22.377 11.086 29.219 1.00 95.81 94 LEU A CA 1
ATOM 744 C C . LEU A 1 94 ? -21.490 10.877 27.984 1.00 95.81 94 LEU A C 1
ATOM 746 O O . LEU A 1 94 ? -20.997 9.774 27.760 1.00 95.81 94 LEU A O 1
ATOM 750 N N . ILE A 1 95 ? -21.256 11.916 27.180 1.00 97.25 95 ILE A N 1
ATOM 751 C CA . ILE A 1 95 ? -20.400 11.815 25.990 1.00 97.25 95 ILE A CA 1
ATOM 752 C C . ILE A 1 95 ? -18.955 11.459 26.365 1.00 97.25 95 ILE A C 1
ATOM 754 O O . ILE A 1 95 ? -18.331 10.645 25.676 1.00 97.25 95 ILE A O 1
ATOM 758 N N . GLN A 1 96 ? -18.423 12.020 27.454 1.00 97.81 96 GLN A N 1
ATOM 759 C CA . GLN A 1 96 ? -17.088 11.669 27.943 1.00 97.81 96 GLN A CA 1
ATOM 760 C C . GLN A 1 96 ? -17.004 10.190 28.337 1.00 97.81 96 GLN A C 1
ATOM 762 O O . GLN A 1 96 ? -16.121 9.477 27.844 1.00 97.81 96 GLN A O 1
ATOM 767 N N . ASP A 1 97 ? -17.955 9.711 29.140 1.00 97.31 97 ASP A N 1
ATOM 768 C CA . ASP A 1 97 ? -18.018 8.321 29.598 1.00 97.31 97 ASP A CA 1
ATOM 769 C C . ASP A 1 97 ? -18.180 7.343 28.429 1.00 97.31 97 ASP A C 1
ATOM 771 O O . ASP A 1 97 ? -17.449 6.352 28.334 1.00 97.31 97 ASP A O 1
ATOM 775 N N . LEU A 1 98 ? -19.063 7.656 27.473 1.00 97.69 98 LEU A N 1
ATOM 776 C CA . LEU A 1 98 ? -19.213 6.883 26.237 1.00 97.69 98 LEU A CA 1
ATOM 777 C C . LEU A 1 98 ? -17.912 6.833 25.441 1.00 97.69 98 LEU A C 1
ATOM 779 O O . LEU A 1 98 ? -17.554 5.780 24.912 1.00 97.69 98 LEU A O 1
ATOM 783 N N . GLY A 1 99 ? -17.173 7.941 25.388 1.00 97.94 99 GLY A N 1
ATOM 784 C CA . GLY A 1 99 ? -15.852 7.980 24.777 1.00 97.94 99 GLY A CA 1
ATOM 785 C C . GLY A 1 99 ? -14.870 7.022 25.455 1.00 97.94 99 GLY A C 1
ATOM 786 O O . GLY A 1 99 ? -14.121 6.328 24.767 1.00 97.94 99 GLY A O 1
ATOM 787 N N . HIS A 1 100 ? -14.857 6.954 26.789 1.00 98.00 100 HIS A N 1
ATOM 788 C CA . HIS A 1 100 ? -13.988 6.028 27.525 1.00 98.00 100 HIS A CA 1
ATOM 789 C C . HIS A 1 100 ? -14.366 4.566 27.275 1.00 98.00 100 HIS A C 1
ATOM 791 O O . HIS A 1 100 ? -13.486 3.759 26.967 1.00 98.00 100 HIS A O 1
ATOM 797 N N . GLN A 1 101 ? -15.659 4.242 27.325 1.00 96.94 101 GLN A N 1
ATOM 798 C CA . GLN A 1 101 ? -16.155 2.893 27.043 1.00 96.94 101 GLN A CA 1
ATOM 799 C C . GLN A 1 101 ? -15.839 2.464 25.603 1.00 96.94 101 GLN A C 1
ATOM 801 O O . GLN A 1 101 ? -15.302 1.379 25.377 1.00 96.94 101 GLN A O 1
ATOM 806 N N . GLN A 1 102 ? -16.075 3.345 24.626 1.00 98.06 102 GLN A N 1
ATOM 807 C CA . GLN A 1 102 ? -15.750 3.091 23.223 1.00 98.06 102 GLN A CA 1
ATOM 808 C C . GLN A 1 102 ? -14.252 2.824 23.026 1.00 98.06 102 GLN A C 1
ATOM 810 O O . GLN A 1 102 ? -13.885 1.851 22.364 1.00 98.06 102 GLN A O 1
ATOM 815 N N . ARG A 1 103 ? -13.375 3.633 23.634 1.00 98.50 103 ARG A N 1
ATOM 816 C CA . ARG A 1 103 ? -11.919 3.435 23.553 1.00 98.50 103 ARG A CA 1
ATOM 817 C C . ARG A 1 103 ? -11.462 2.136 24.215 1.00 98.50 103 ARG A C 1
ATOM 819 O O . ARG A 1 103 ? -10.551 1.500 23.686 1.00 98.50 103 ARG A O 1
ATOM 826 N N . SER A 1 104 ? -12.090 1.717 25.316 1.00 98.38 104 SER A N 1
ATOM 827 C CA . SER A 1 104 ? -11.804 0.420 25.947 1.00 98.38 104 SER A CA 1
ATOM 828 C C . SER A 1 104 ? -12.094 -0.733 24.984 1.00 98.38 104 SER A C 1
ATOM 830 O O . SER A 1 104 ? -11.220 -1.557 24.730 1.00 98.38 104 SER A O 1
ATOM 832 N N . ILE A 1 105 ? -13.278 -0.734 24.360 1.00 98.56 105 ILE A N 1
ATOM 833 C CA . ILE A 1 105 ? -13.673 -1.762 23.383 1.00 98.56 105 ILE A CA 1
ATOM 834 C C . ILE A 1 105 ? -12.722 -1.770 22.176 1.00 98.56 105 ILE A C 1
ATOM 836 O O . ILE A 1 105 ? -12.282 -2.832 21.739 1.00 98.56 105 ILE A O 1
ATOM 840 N N . MET A 1 106 ? -12.359 -0.597 21.645 1.00 98.69 106 MET A N 1
ATOM 841 C CA . MET A 1 106 ? -11.402 -0.500 20.534 1.00 98.69 106 MET A CA 1
ATOM 842 C C . MET A 1 106 ? -10.007 -1.007 20.905 1.00 98.69 106 MET A C 1
ATOM 844 O O . MET A 1 106 ? -9.321 -1.584 20.064 1.00 98.69 106 MET A O 1
ATOM 848 N N . THR A 1 107 ? -9.590 -0.809 22.153 1.00 98.62 107 THR A N 1
ATOM 849 C CA . THR A 1 107 ? -8.312 -1.319 22.659 1.00 98.62 107 THR A CA 1
ATOM 850 C C . THR A 1 107 ? -8.330 -2.844 22.735 1.00 98.62 107 THR A C 1
ATOM 852 O O . THR A 1 107 ? -7.396 -3.491 22.261 1.00 98.62 107 THR A O 1
ATOM 855 N N . ASP A 1 108 ? -9.420 -3.435 23.230 1.00 98.56 108 ASP A N 1
ATOM 856 C CA . ASP A 1 108 ? -9.584 -4.891 23.233 1.00 98.56 108 ASP A CA 1
ATOM 857 C C . ASP A 1 108 ? -9.640 -5.464 21.804 1.00 98.56 108 ASP A C 1
ATOM 859 O O . ASP A 1 108 ? -9.030 -6.499 21.541 1.00 98.56 108 ASP A O 1
ATOM 863 N N . LEU A 1 109 ? -10.281 -4.774 20.850 1.00 98.44 109 LEU A N 1
ATOM 864 C CA . LEU A 1 109 ? -10.257 -5.139 19.423 1.00 98.44 109 LEU A CA 1
ATOM 865 C C . LEU A 1 109 ? -8.844 -5.078 18.826 1.00 98.44 109 LEU A C 1
ATOM 867 O O . LEU A 1 109 ? -8.461 -5.948 18.039 1.00 98.44 109 LEU A O 1
ATOM 871 N N . TYR A 1 110 ? -8.052 -4.070 19.197 1.00 98.12 110 TYR A N 1
ATOM 872 C CA . TYR A 1 110 ? -6.651 -3.995 18.795 1.00 98.12 110 TYR A CA 1
ATOM 873 C C . TYR A 1 110 ? -5.869 -5.197 19.331 1.00 98.12 110 TYR A C 1
ATOM 875 O O . TYR A 1 110 ? -5.211 -5.880 18.546 1.00 98.12 110 TYR A O 1
ATOM 883 N N . TYR A 1 111 ? -5.980 -5.518 20.622 1.00 97.56 111 TYR A N 1
ATOM 884 C CA . TYR A 1 111 ? -5.309 -6.690 21.185 1.00 97.56 111 TYR A CA 1
ATOM 885 C C . TYR A 1 111 ? -5.800 -7.995 20.564 1.00 97.56 111 TYR A C 1
ATOM 887 O O . TYR A 1 111 ? -4.985 -8.866 20.267 1.00 97.56 111 TYR A O 1
ATOM 895 N N . LEU A 1 112 ? -7.097 -8.105 20.266 1.00 96.81 112 LEU A N 1
ATOM 896 C CA . LEU A 1 112 ? -7.667 -9.255 19.568 1.00 96.81 112 LEU A CA 1
ATOM 897 C C . LEU A 1 112 ? -7.019 -9.437 18.190 1.00 96.81 112 LEU A C 1
ATOM 899 O O . LEU A 1 112 ? -6.712 -10.557 17.795 1.00 96.81 112 LEU A O 1
ATOM 903 N N . SER A 1 113 ? -6.726 -8.341 17.483 1.00 95.50 113 SER A N 1
ATOM 904 C CA . SER A 1 113 ? -6.024 -8.388 16.195 1.00 95.50 113 SER A CA 1
ATOM 905 C C . SER A 1 113 ? -4.572 -8.884 16.299 1.00 95.50 113 SER A C 1
ATOM 907 O O . SER A 1 113 ? -3.993 -9.269 15.281 1.00 95.50 113 SER A O 1
ATOM 909 N N . GLN A 1 114 ? -3.965 -8.863 17.487 1.00 94.31 114 GLN A N 1
ATOM 910 C CA . GLN A 1 114 ? -2.576 -9.277 17.720 1.00 94.31 114 GLN A CA 1
ATOM 911 C C . GLN A 1 114 ? -2.461 -10.619 18.453 1.00 94.31 114 GLN A C 1
ATOM 913 O O . GLN A 1 114 ? -1.376 -11.200 18.480 1.00 94.31 114 GLN A O 1
ATOM 918 N N . ALA A 1 115 ? -3.558 -11.097 19.043 1.00 93.12 115 ALA A N 1
ATOM 919 C CA . ALA A 1 115 ? -3.589 -12.260 19.916 1.00 93.12 115 ALA A CA 1
ATOM 920 C C . ALA A 1 115 ? -3.023 -13.521 19.250 1.00 93.12 115 ALA A C 1
ATOM 922 O O . ALA A 1 115 ? -3.112 -13.705 18.036 1.00 93.12 115 ALA A O 1
ATOM 923 N N . ASP A 1 116 ? -2.431 -14.385 20.077 1.00 91.81 116 ASP A N 1
ATOM 924 C CA . ASP A 1 116 ? -2.046 -15.754 19.716 1.00 91.81 116 ASP A CA 1
ATOM 925 C C . ASP A 1 116 ? -1.192 -15.879 18.436 1.00 91.81 116 ASP A C 1
ATOM 927 O O . ASP A 1 116 ? -1.275 -16.855 17.697 1.00 91.81 116 ASP A O 1
ATOM 931 N N . GLY A 1 117 ? -0.325 -14.892 18.178 1.00 88.94 117 GLY A N 1
ATOM 932 C CA . GLY A 1 117 ? 0.610 -14.900 17.045 1.00 88.94 117 GLY A CA 1
ATOM 933 C C . GLY A 1 117 ? 0.006 -14.443 15.712 1.00 88.94 117 GLY A C 1
ATOM 934 O O . GLY A 1 117 ? 0.727 -14.362 14.715 1.00 88.94 117 GLY A O 1
ATOM 935 N N . VAL A 1 118 ? -1.280 -14.072 15.679 1.00 89.81 118 VAL A N 1
ATOM 936 C CA . VAL A 1 118 ? -1.948 -13.541 14.477 1.00 89.81 118 VAL A CA 1
ATOM 937 C C . VAL A 1 118 ? -1.297 -12.233 14.011 1.00 89.81 118 VAL A C 1
ATOM 939 O O . VAL A 1 118 ? -1.187 -11.991 12.808 1.00 89.81 118 VAL A O 1
ATOM 942 N N . GLY A 1 119 ? -0.822 -11.401 14.946 1.00 91.94 119 GLY A N 1
ATOM 943 C CA . GLY A 1 119 ? -0.075 -10.177 14.638 1.00 91.94 119 GLY A CA 1
ATOM 944 C C . GLY A 1 119 ? 1.198 -10.450 13.833 1.00 91.94 119 GLY A C 1
ATOM 945 O O . GLY A 1 119 ? 1.367 -9.916 12.734 1.00 91.94 119 GLY A O 1
ATOM 946 N N . ASP A 1 120 ? 2.046 -11.346 14.341 1.00 92.75 120 ASP A N 1
ATOM 947 C CA . ASP A 1 120 ? 3.299 -11.746 13.691 1.00 92.75 120 ASP A CA 1
ATOM 948 C C . ASP A 1 120 ? 3.050 -12.393 12.327 1.00 92.75 120 ASP A C 1
ATOM 950 O O . ASP A 1 120 ? 3.727 -12.072 11.345 1.00 92.75 120 ASP A O 1
ATOM 954 N N . TRP A 1 121 ? 2.047 -13.275 12.249 1.00 93.62 121 TRP A N 1
ATOM 955 C CA . TRP A 1 121 ? 1.633 -13.894 10.994 1.00 93.62 121 TRP A CA 1
ATOM 956 C C . TRP A 1 121 ? 1.216 -12.842 9.962 1.00 93.62 121 TRP A C 1
ATOM 958 O O . TRP A 1 121 ? 1.698 -12.879 8.831 1.00 93.62 121 TRP A O 1
ATOM 968 N N . ARG A 1 122 ? 0.400 -11.852 10.349 1.00 96.00 122 ARG A N 1
ATOM 969 C CA . ARG A 1 122 ? -0.066 -10.791 9.442 1.00 96.00 122 ARG A CA 1
ATOM 970 C C . ARG A 1 122 ? 1.090 -9.949 8.910 1.00 96.00 122 ARG A C 1
ATOM 972 O O . ARG A 1 122 ? 1.117 -9.637 7.722 1.00 96.00 122 ARG A O 1
ATOM 979 N N . VAL A 1 123 ? 2.048 -9.587 9.767 1.00 96.62 123 VAL A N 1
ATOM 980 C CA . VAL A 1 123 ? 3.245 -8.831 9.358 1.00 96.62 123 VAL A CA 1
ATOM 981 C C . VAL A 1 123 ? 4.098 -9.650 8.392 1.00 96.62 123 VAL A C 1
ATOM 983 O O . VAL A 1 123 ? 4.558 -9.120 7.377 1.00 96.62 123 VAL A O 1
ATOM 986 N N . LYS A 1 124 ? 4.296 -10.940 8.682 1.00 96.81 124 LYS A N 1
ATOM 987 C CA . LYS A 1 124 ? 5.037 -11.847 7.803 1.00 96.81 124 LYS A CA 1
ATOM 988 C C . LYS A 1 124 ? 4.353 -11.972 6.441 1.00 96.81 124 LYS A C 1
ATOM 990 O O . LYS A 1 124 ? 5.006 -11.754 5.427 1.00 96.81 124 LYS A O 1
ATOM 995 N N . GLU A 1 125 ? 3.060 -12.271 6.419 1.00 97.62 125 GLU A N 1
ATOM 996 C CA . GLU A 1 125 ? 2.305 -12.472 5.181 1.00 97.62 125 GLU A CA 1
ATOM 997 C C . GLU A 1 125 ? 2.267 -11.197 4.327 1.00 97.62 125 GLU A C 1
ATOM 999 O O . GLU A 1 125 ? 2.528 -11.238 3.126 1.00 97.62 125 GLU A O 1
ATOM 1004 N N . ALA A 1 126 ? 2.053 -10.028 4.943 1.00 98.31 126 ALA A N 1
ATOM 1005 C CA . ALA A 1 126 ? 2.097 -8.748 4.237 1.00 98.31 126 ALA A CA 1
ATOM 1006 C C . ALA A 1 126 ? 3.478 -8.468 3.616 1.00 98.31 126 ALA A C 1
ATOM 1008 O O . ALA A 1 126 ? 3.567 -7.964 2.489 1.00 98.31 126 ALA A O 1
ATOM 1009 N N . ARG A 1 127 ? 4.566 -8.808 4.323 1.00 98.44 127 ARG A N 1
ATOM 1010 C CA . ARG A 1 127 ? 5.933 -8.700 3.795 1.00 98.44 127 ARG A CA 1
ATOM 1011 C C . ARG A 1 127 ? 6.162 -9.671 2.638 1.00 98.44 127 ARG A C 1
ATOM 1013 O O . ARG A 1 127 ? 6.737 -9.265 1.632 1.00 98.44 127 ARG A O 1
ATOM 1020 N N . ASP A 1 128 ? 5.710 -10.913 2.755 1.00 98.31 128 ASP A N 1
ATOM 1021 C CA . ASP A 1 128 ? 5.895 -11.933 1.721 1.00 98.31 128 ASP A CA 1
ATOM 1022 C C . ASP A 1 128 ? 5.137 -11.569 0.435 1.00 98.31 128 ASP A C 1
ATOM 1024 O O . ASP A 1 128 ? 5.714 -11.614 -0.654 1.00 98.31 128 ASP A O 1
ATOM 1028 N N . LEU A 1 129 ? 3.895 -11.086 0.554 1.00 98.62 129 LEU A N 1
ATOM 1029 C CA . LEU A 1 129 ? 3.118 -10.561 -0.573 1.00 98.62 129 LEU A CA 1
ATOM 1030 C C . LEU A 1 129 ? 3.774 -9.325 -1.203 1.00 98.62 129 LEU A C 1
ATOM 1032 O O . LEU A 1 129 ? 3.857 -9.226 -2.431 1.00 98.62 129 LEU A O 1
ATOM 1036 N N . SER A 1 130 ? 4.290 -8.406 -0.381 1.00 98.62 130 SER A N 1
ATOM 1037 C CA . SER A 1 130 ? 5.017 -7.229 -0.873 1.00 98.62 130 SER A CA 1
ATOM 1038 C C . SER A 1 130 ? 6.260 -7.642 -1.661 1.00 98.62 130 SER A C 1
ATOM 1040 O O . SER A 1 130 ? 6.457 -7.182 -2.784 1.00 98.62 130 SER A O 1
ATOM 1042 N N . ASN A 1 131 ? 7.062 -8.563 -1.123 1.00 98.62 131 ASN A N 1
ATOM 1043 C CA . ASN A 1 131 ? 8.254 -9.086 -1.788 1.00 98.62 131 ASN A CA 1
ATOM 1044 C C . ASN A 1 131 ? 7.907 -9.792 -3.102 1.00 98.62 131 ASN A C 1
ATOM 1046 O O . ASN A 1 131 ? 8.580 -9.584 -4.108 1.00 98.62 131 ASN A O 1
ATOM 1050 N N . LEU A 1 132 ? 6.835 -10.587 -3.127 1.00 98.56 132 LEU A N 1
ATOM 1051 C CA . LEU A 1 132 ? 6.367 -11.257 -4.337 1.00 98.56 132 LEU A CA 1
ATOM 1052 C C . LEU A 1 132 ? 6.048 -10.251 -5.451 1.00 98.56 132 LEU A C 1
ATOM 1054 O O . LEU A 1 132 ? 6.499 -10.420 -6.586 1.00 98.56 132 LEU A O 1
ATOM 1058 N N . VAL A 1 133 ? 5.286 -9.201 -5.138 1.00 98.31 133 VAL A N 1
ATOM 1059 C CA . VAL A 1 133 ? 4.917 -8.171 -6.119 1.00 98.31 133 VAL A CA 1
ATOM 1060 C C . VAL A 1 133 ? 6.141 -7.365 -6.554 1.00 98.31 133 VAL A C 1
ATOM 1062 O O . VAL A 1 133 ? 6.339 -7.186 -7.755 1.00 98.31 133 VAL A O 1
ATOM 1065 N N . GLN A 1 134 ? 6.999 -6.948 -5.619 1.00 98.56 134 GLN A N 1
ATOM 1066 C CA . GLN A 1 134 ? 8.231 -6.213 -5.929 1.00 98.56 134 GLN A CA 1
ATOM 1067 C C . GLN A 1 134 ? 9.183 -7.027 -6.814 1.00 98.56 134 GLN A C 1
ATOM 1069 O O . GLN A 1 134 ? 9.725 -6.496 -7.784 1.00 98.56 134 GLN A O 1
ATOM 1074 N N . ASN A 1 135 ? 9.326 -8.331 -6.565 1.00 98.62 135 ASN A N 1
ATOM 1075 C CA . ASN A 1 135 ? 10.123 -9.226 -7.407 1.00 98.62 135 ASN A CA 1
ATOM 1076 C C . ASN A 1 135 ? 9.555 -9.328 -8.827 1.00 98.62 135 ASN A C 1
ATOM 1078 O O . ASN A 1 135 ? 10.307 -9.258 -9.798 1.00 98.62 135 ASN A O 1
ATOM 1082 N N . ARG A 1 136 ? 8.228 -9.440 -8.973 1.00 98.50 136 ARG A N 1
ATOM 1083 C CA . ARG A 1 136 ? 7.573 -9.463 -10.293 1.00 98.50 136 ARG A CA 1
ATOM 1084 C C . ARG A 1 136 ? 7.740 -8.141 -11.043 1.00 98.50 136 ARG A C 1
ATOM 1086 O O . ARG A 1 136 ? 7.997 -8.161 -12.243 1.00 98.50 136 ARG A O 1
ATOM 1093 N N . ILE A 1 137 ? 7.614 -7.008 -10.350 1.00 98.50 137 ILE A N 1
ATOM 1094 C CA . ILE A 1 137 ? 7.846 -5.677 -10.929 1.00 98.50 137 ILE A CA 1
ATOM 1095 C C . ILE A 1 137 ? 9.304 -5.544 -11.375 1.00 98.50 137 ILE A C 1
ATOM 1097 O O . ILE A 1 137 ? 9.563 -5.145 -12.506 1.00 98.50 137 ILE A O 1
ATOM 1101 N N . THR A 1 138 ? 10.249 -5.933 -10.519 1.00 98.50 138 THR A N 1
ATOM 1102 C CA . THR A 1 138 ? 11.687 -5.877 -10.813 1.00 98.50 138 THR A CA 1
ATOM 1103 C C . THR A 1 138 ? 12.027 -6.744 -12.020 1.00 98.50 138 THR A C 1
ATOM 1105 O O . THR A 1 138 ? 12.731 -6.287 -12.916 1.00 98.50 138 THR A O 1
ATOM 1108 N N . TYR A 1 139 ? 11.484 -7.959 -12.092 1.00 98.38 139 TYR A N 1
ATOM 1109 C CA . TYR A 1 139 ? 11.644 -8.841 -13.245 1.00 98.38 139 TYR A CA 1
ATOM 1110 C C . TYR A 1 139 ? 11.121 -8.203 -14.541 1.00 98.38 139 TYR A C 1
ATOM 1112 O O . TYR A 1 139 ? 11.836 -8.162 -15.538 1.00 98.38 139 TYR A O 1
ATOM 1120 N N . LEU A 1 140 ? 9.901 -7.653 -14.522 1.00 98.31 140 LEU A N 1
ATOM 1121 C CA . LEU A 1 140 ? 9.304 -6.994 -15.688 1.00 98.31 140 LEU A CA 1
ATOM 1122 C C . LEU A 1 140 ? 10.097 -5.759 -16.140 1.00 98.31 140 LEU A C 1
ATOM 1124 O O . LEU A 1 140 ? 10.247 -5.509 -17.338 1.00 98.31 140 LEU A O 1
ATOM 1128 N N . GLN A 1 141 ? 10.577 -4.966 -15.183 1.00 98.44 141 GLN A N 1
ATOM 1129 C CA . GLN A 1 141 ? 11.297 -3.735 -15.475 1.00 98.44 141 GLN A CA 1
ATOM 1130 C C . GLN A 1 141 ? 12.710 -3.979 -15.992 1.00 98.44 141 GLN A C 1
ATOM 1132 O O . GLN A 1 141 ? 13.244 -3.099 -16.657 1.00 98.44 141 GLN A O 1
ATOM 1137 N N . ASN A 1 142 ? 13.314 -5.139 -15.725 1.00 98.31 142 ASN A N 1
ATOM 1138 C CA . ASN A 1 142 ? 14.711 -5.415 -16.057 1.00 98.31 142 ASN A CA 1
ATOM 1139 C C . ASN A 1 142 ? 14.851 -6.587 -17.048 1.00 98.31 142 ASN A C 1
ATOM 1141 O O . ASN A 1 142 ? 15.362 -7.651 -16.684 1.00 98.31 142 ASN A O 1
ATOM 1145 N N . PRO A 1 143 ? 14.401 -6.427 -18.309 1.00 97.31 143 PRO A N 1
ATOM 1146 C CA . PRO A 1 143 ? 14.596 -7.442 -19.335 1.00 97.31 143 PRO A CA 1
ATOM 1147 C C . PRO A 1 143 ? 16.090 -7.637 -19.632 1.00 97.31 143 PRO A C 1
ATOM 1149 O O . PRO A 1 143 ? 16.884 -6.700 -19.529 1.00 97.31 143 PRO A O 1
ATOM 1152 N N . GLN A 1 144 ? 16.460 -8.854 -20.042 1.00 96.38 144 GLN A N 1
ATOM 1153 C CA . GLN A 1 144 ? 17.841 -9.193 -20.421 1.00 96.38 144 GLN A CA 1
ATOM 1154 C C . GLN A 1 144 ? 18.281 -8.479 -21.707 1.00 96.38 144 GLN A C 1
ATOM 1156 O O . GLN A 1 144 ? 19.422 -8.051 -21.823 1.00 96.38 144 GLN A O 1
ATOM 1161 N N . ASP A 1 145 ? 17.363 -8.336 -22.667 1.00 95.06 145 ASP A N 1
ATOM 1162 C CA . ASP A 1 145 ? 17.595 -7.651 -23.939 1.00 95.06 145 ASP A CA 1
ATOM 1163 C C . ASP A 1 145 ? 16.563 -6.530 -24.108 1.00 95.06 145 ASP A C 1
ATOM 1165 O O . ASP A 1 145 ? 15.421 -6.756 -24.522 1.00 95.06 145 ASP A O 1
ATOM 1169 N N . CYS A 1 146 ? 16.964 -5.305 -23.765 1.00 95.44 146 CYS A N 1
ATOM 1170 C CA . CYS A 1 146 ? 16.090 -4.138 -23.848 1.00 95.44 146 CYS A CA 1
ATOM 1171 C C . CYS A 1 146 ? 15.656 -3.826 -25.291 1.00 95.44 146 CYS A C 1
ATOM 1173 O O . CYS A 1 146 ? 14.561 -3.307 -25.498 1.00 95.44 146 CYS A O 1
ATOM 1175 N N . SER A 1 147 ? 16.447 -4.189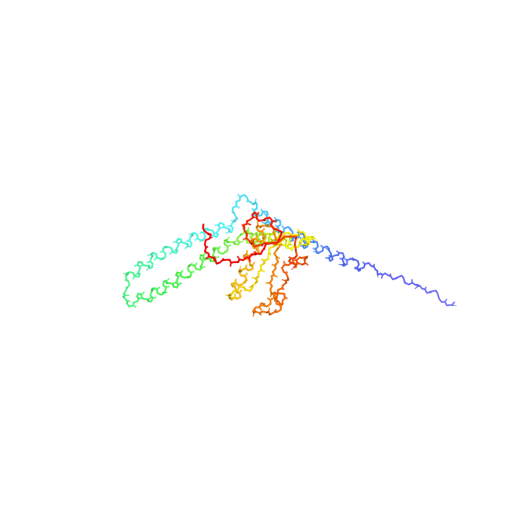 -26.307 1.00 91.69 147 SER A N 1
ATOM 1176 C CA . SER A 1 147 ? 16.110 -3.918 -27.714 1.00 91.69 147 SER A CA 1
ATOM 1177 C C . SER A 1 147 ? 14.892 -4.718 -28.201 1.00 91.69 147 SER A C 1
ATOM 1179 O O . SER A 1 147 ? 14.161 -4.273 -29.088 1.00 91.69 147 SER A O 1
ATOM 1181 N N . LYS A 1 148 ? 14.641 -5.880 -27.582 1.00 91.12 148 LYS A N 1
ATOM 1182 C CA . LYS A 1 148 ? 13.524 -6.786 -27.897 1.00 91.12 148 LYS A CA 1
ATOM 1183 C C . LYS A 1 148 ? 12.371 -6.702 -26.902 1.00 91.12 148 LYS A C 1
ATOM 1185 O O . LYS A 1 148 ? 11.322 -7.306 -27.131 1.00 91.12 148 LYS A O 1
ATOM 1190 N N . ALA A 1 149 ? 12.551 -5.988 -25.794 1.00 94.31 149 ALA A N 1
ATOM 1191 C CA . ALA A 1 149 ? 11.523 -5.846 -24.778 1.00 94.31 149 ALA A CA 1
ATOM 1192 C C . ALA A 1 149 ? 10.295 -5.117 -25.340 1.00 94.31 149 ALA A C 1
ATOM 1194 O O . ALA A 1 149 ? 10.408 -4.122 -26.061 1.00 94.31 149 ALA A O 1
ATOM 1195 N N . ARG A 1 150 ? 9.099 -5.587 -24.973 1.00 94.00 150 ARG A N 1
ATOM 1196 C CA . ARG A 1 150 ? 7.873 -4.815 -25.193 1.00 94.00 150 ARG A CA 1
ATOM 1197 C C . ARG A 1 150 ? 7.845 -3.682 -24.181 1.00 94.00 150 ARG A C 1
ATOM 1199 O O . ARG A 1 150 ? 8.036 -3.917 -22.993 1.00 94.00 150 ARG A O 1
ATOM 1206 N N . LYS A 1 151 ? 7.585 -2.466 -24.642 1.00 95.00 151 LYS A N 1
ATOM 1207 C CA . LYS A 1 151 ? 7.726 -1.241 -23.855 1.00 95.00 151 LYS A CA 1
ATOM 1208 C C . LYS A 1 151 ? 6.427 -0.445 -23.837 1.00 95.00 151 LYS A C 1
ATOM 1210 O O . LYS A 1 151 ? 5.679 -0.425 -24.820 1.00 95.00 151 LYS A O 1
ATOM 1215 N N . LEU A 1 152 ? 6.169 0.221 -22.719 1.00 95.12 152 LEU A N 1
ATOM 1216 C CA . LEU A 1 152 ? 5.108 1.212 -22.572 1.00 95.12 152 LEU A CA 1
ATOM 1217 C C . LEU A 1 152 ? 5.744 2.529 -22.142 1.00 95.12 152 LEU A C 1
ATOM 1219 O O . LEU A 1 152 ? 6.379 2.601 -21.095 1.00 95.12 152 LEU A O 1
ATOM 1223 N N . VAL A 1 153 ? 5.581 3.563 -22.962 1.00 95.69 153 VAL A N 1
ATOM 1224 C CA . VAL A 1 153 ? 6.131 4.895 -22.693 1.00 95.69 153 VAL A CA 1
ATOM 1225 C C . VAL A 1 153 ? 5.101 5.722 -21.946 1.00 95.69 153 VAL A C 1
ATOM 1227 O O . VAL A 1 153 ? 3.968 5.874 -22.415 1.00 95.69 153 VAL A O 1
ATOM 1230 N N . CYS A 1 154 ? 5.517 6.277 -20.814 1.00 96.00 154 CYS A N 1
ATOM 1231 C CA . CYS A 1 154 ? 4.740 7.199 -20.001 1.00 96.00 154 CYS A CA 1
ATOM 1232 C C . CYS A 1 154 ? 5.487 8.526 -19.876 1.00 96.00 154 CYS A C 1
ATOM 1234 O O . CYS A 1 154 ? 6.685 8.534 -19.604 1.00 96.00 154 CYS A O 1
ATOM 1236 N N . ASN A 1 155 ? 4.787 9.643 -20.055 1.00 95.25 155 ASN A N 1
ATOM 1237 C CA . ASN A 1 155 ? 5.371 10.973 -19.926 1.00 95.25 155 ASN A CA 1
ATOM 1238 C C . ASN A 1 155 ? 4.884 11.627 -18.630 1.00 95.25 155 ASN A C 1
ATOM 1240 O O . ASN A 1 155 ? 3.682 11.805 -18.437 1.00 95.25 155 ASN A O 1
ATOM 1244 N N . ILE A 1 156 ? 5.805 12.011 -17.744 1.00 95.56 156 ILE A N 1
ATOM 1245 C CA . ILE A 1 156 ? 5.448 12.552 -16.422 1.00 95.56 156 ILE A CA 1
ATOM 1246 C C . ILE A 1 156 ? 4.827 13.958 -16.488 1.00 95.56 156 ILE A C 1
ATOM 1248 O O . ILE A 1 156 ? 4.140 14.378 -15.554 1.00 95.56 156 ILE A O 1
ATOM 1252 N N . ASN A 1 157 ? 5.022 14.693 -17.589 1.00 94.38 157 ASN A N 1
ATOM 1253 C CA . ASN A 1 157 ? 4.676 16.112 -17.729 1.00 94.38 157 ASN A CA 1
ATOM 1254 C C . ASN A 1 157 ? 3.187 16.375 -17.976 1.00 94.38 157 ASN A C 1
ATOM 1256 O O . ASN A 1 157 ? 2.805 17.251 -18.754 1.00 94.38 157 ASN A O 1
ATOM 1260 N N . LYS A 1 158 ? 2.316 15.661 -17.262 1.00 89.75 158 LYS A N 1
ATOM 1261 C CA . LYS A 1 158 ? 0.888 15.964 -17.226 1.00 89.75 158 LYS A CA 1
ATOM 1262 C C . LYS A 1 158 ? 0.660 17.357 -16.626 1.00 89.75 158 LYS A C 1
ATOM 1264 O O . LYS A 1 158 ? 1.355 17.767 -15.693 1.00 89.75 158 LYS A O 1
ATOM 1269 N N . GLY A 1 159 ? -0.324 18.081 -17.159 1.00 92.50 159 GLY A N 1
ATOM 1270 C CA . GLY A 1 159 ? -0.699 19.448 -16.779 1.00 92.50 159 GLY A CA 1
ATOM 1271 C C . GLY A 1 159 ? -1.319 19.597 -15.381 1.00 92.50 159 GLY A C 1
ATOM 1272 O O . GLY A 1 159 ? -2.413 20.128 -15.270 1.00 92.50 159 GLY A O 1
ATOM 1273 N N . CYS A 1 160 ? -0.670 19.120 -14.316 1.00 94.38 160 CYS A N 1
ATOM 1274 C CA . CYS A 1 160 ? -1.195 19.141 -12.945 1.00 94.38 160 CYS A CA 1
ATOM 1275 C C . CYS A 1 160 ? -0.071 19.110 -11.888 1.00 94.38 160 CYS A C 1
ATOM 1277 O O . CYS A 1 160 ? 1.111 19.121 -12.230 1.00 94.38 160 CYS A O 1
ATOM 1279 N N . GLY A 1 161 ? -0.436 19.111 -10.599 1.00 94.75 161 GLY A N 1
ATOM 1280 C CA . GLY A 1 161 ? 0.523 19.070 -9.489 1.00 94.75 161 GLY A CA 1
ATOM 1281 C C . GLY A 1 161 ? 1.233 17.716 -9.300 1.00 94.75 161 GLY A C 1
ATOM 1282 O O . GLY A 1 161 ? 0.824 16.710 -9.880 1.00 94.75 161 GLY A O 1
ATOM 1283 N N . TYR A 1 162 ? 2.255 17.679 -8.436 1.00 97.00 162 TYR A N 1
ATOM 1284 C CA . TYR A 1 162 ? 3.121 16.515 -8.178 1.00 97.00 162 TYR A CA 1
ATOM 1285 C C . TYR A 1 162 ? 2.345 15.220 -7.902 1.00 97.00 162 TYR A C 1
ATOM 1287 O O . TYR A 1 162 ? 2.554 14.227 -8.591 1.00 97.00 162 TYR A O 1
ATOM 1295 N N . GLY A 1 163 ? 1.399 15.229 -6.954 1.00 95.88 163 GLY A N 1
ATOM 1296 C CA . GLY A 1 163 ? 0.629 14.025 -6.610 1.00 95.88 163 GLY A CA 1
ATOM 1297 C C . GLY A 1 163 ? -0.182 13.472 -7.789 1.00 95.88 163 GLY A C 1
ATOM 1298 O O . GLY A 1 163 ? -0.247 12.262 -7.991 1.00 95.88 163 GLY A O 1
ATOM 1299 N N . CYS A 1 164 ? -0.728 14.353 -8.634 1.00 95.69 164 CYS A N 1
ATOM 1300 C CA . CYS A 1 164 ? -1.426 13.959 -9.860 1.00 95.69 164 CYS A CA 1
ATOM 1301 C C . CYS A 1 164 ? -0.470 13.351 -10.900 1.00 95.69 164 CYS A C 1
ATOM 1303 O O . CYS A 1 164 ? -0.820 12.366 -11.553 1.00 95.69 164 CYS A O 1
ATOM 1305 N N . GLN A 1 165 ? 0.744 13.891 -11.037 1.00 95.69 165 GLN A N 1
ATOM 1306 C CA . GLN A 1 165 ? 1.772 13.334 -11.920 1.00 95.69 165 GLN A CA 1
ATOM 1307 C C . GLN A 1 165 ? 2.285 11.979 -11.417 1.00 95.69 165 GLN A C 1
ATOM 1309 O O . GLN A 1 165 ? 2.403 11.045 -12.205 1.00 95.69 165 GLN A O 1
ATOM 1314 N N . LEU A 1 166 ? 2.503 11.821 -10.109 1.00 97.38 166 LEU A N 1
ATOM 1315 C CA . LEU A 1 166 ? 2.900 10.541 -9.525 1.00 97.38 166 LEU A CA 1
ATOM 1316 C C . LEU A 1 166 ? 1.812 9.476 -9.725 1.00 97.38 166 LEU A C 1
ATOM 1318 O O . LEU A 1 166 ? 2.112 8.378 -10.186 1.00 97.38 166 LEU A O 1
ATOM 1322 N N . HIS A 1 167 ? 0.539 9.805 -9.474 1.00 95.56 167 HIS A N 1
ATOM 1323 C CA . HIS A 1 167 ? -0.576 8.900 -9.777 1.00 95.56 167 HIS A CA 1
ATOM 1324 C C . HIS A 1 167 ? -0.674 8.563 -11.271 1.00 95.56 167 HIS A C 1
ATOM 1326 O O . HIS A 1 167 ? -1.025 7.435 -11.615 1.00 95.56 167 HIS A O 1
ATOM 1332 N N . HIS A 1 168 ? -0.332 9.493 -12.169 1.00 95.12 168 HIS A N 1
ATOM 1333 C CA . HIS A 1 168 ? -0.245 9.199 -13.599 1.00 95.12 168 HIS A CA 1
ATOM 1334 C C . HIS A 1 168 ? 0.836 8.148 -13.905 1.00 95.12 168 HIS A C 1
ATOM 1336 O O . HIS A 1 168 ? 0.555 7.197 -14.635 1.00 95.12 168 HIS A O 1
ATOM 1342 N N . VAL A 1 169 ? 2.024 8.266 -13.301 1.00 97.19 169 VAL A N 1
ATOM 1343 C CA . VAL A 1 169 ? 3.101 7.270 -13.437 1.00 97.19 169 VAL A CA 1
ATOM 1344 C C . VAL A 1 169 ? 2.681 5.920 -12.853 1.00 97.19 169 VAL A C 1
ATOM 1346 O O . VAL A 1 169 ? 2.840 4.903 -13.523 1.00 97.19 169 VAL A O 1
ATOM 1349 N N . VAL A 1 170 ? 2.074 5.891 -11.661 1.00 97.88 170 VAL A N 1
ATOM 1350 C CA . VAL A 1 170 ? 1.548 4.656 -11.041 1.00 97.88 170 VAL A CA 1
ATOM 1351 C C . VAL A 1 170 ? 0.515 3.985 -11.947 1.00 97.88 170 VAL A C 1
ATOM 1353 O O . VAL A 1 170 ? 0.562 2.775 -12.159 1.00 97.88 170 VAL A O 1
ATOM 1356 N N . TYR A 1 171 ? -0.387 4.763 -12.540 1.00 94.50 171 TYR A N 1
ATOM 1357 C CA . TYR A 1 171 ? -1.372 4.259 -13.489 1.00 94.50 171 TYR A CA 1
ATOM 1358 C C . TYR A 1 171 ? -0.727 3.656 -14.747 1.00 94.50 171 TYR A C 1
ATOM 1360 O O . TYR A 1 171 ? -1.052 2.526 -15.117 1.00 94.50 171 TYR A O 1
ATOM 1368 N N . CYS A 1 172 ? 0.235 4.355 -15.362 1.00 95.88 172 CYS A N 1
ATOM 1369 C CA . CYS A 1 172 ? 1.033 3.803 -16.460 1.00 95.88 172 CYS A CA 1
ATOM 1370 C C . CYS A 1 172 ? 1.718 2.490 -16.057 1.00 95.88 172 CYS A C 1
ATOM 1372 O O . CYS A 1 172 ? 1.721 1.538 -16.835 1.00 95.88 172 CYS A O 1
ATOM 1374 N N . PHE A 1 173 ? 2.264 2.420 -14.839 1.00 97.31 173 PHE A N 1
ATOM 1375 C CA . PHE A 1 173 ? 2.951 1.239 -14.324 1.00 97.31 173 PHE A CA 1
ATOM 1376 C C . PHE A 1 173 ? 1.994 0.051 -14.158 1.00 97.31 173 PHE A C 1
ATOM 1378 O O . PHE A 1 173 ? 2.311 -1.057 -14.584 1.00 97.31 173 PHE A O 1
ATOM 1385 N N . MET A 1 174 ? 0.786 0.268 -13.627 1.00 95.62 174 MET A N 1
ATOM 1386 C CA . MET A 1 174 ? -0.229 -0.789 -13.520 1.00 95.62 174 MET A CA 1
ATOM 1387 C C . MET A 1 174 ? -0.634 -1.344 -14.894 1.00 95.62 174 MET A C 1
ATOM 1389 O O . MET A 1 174 ? -0.770 -2.558 -15.050 1.00 95.62 174 MET A O 1
ATOM 1393 N N . ILE A 1 175 ? -0.779 -0.484 -15.911 1.00 93.88 175 ILE A N 1
ATOM 1394 C CA . ILE A 1 175 ? -1.058 -0.928 -17.287 1.00 93.88 175 ILE A CA 1
ATOM 1395 C C . ILE A 1 175 ? 0.137 -1.684 -17.867 1.00 93.88 175 ILE A C 1
ATOM 1397 O O . ILE A 1 175 ? -0.044 -2.746 -18.464 1.00 93.88 175 ILE A O 1
ATOM 1401 N N . ALA A 1 176 ? 1.352 -1.165 -17.689 1.00 95.69 176 ALA A N 1
ATOM 1402 C CA . ALA A 1 176 ? 2.584 -1.804 -18.142 1.00 95.69 176 ALA A CA 1
ATOM 1403 C C . ALA A 1 176 ? 2.706 -3.218 -17.545 1.00 95.69 176 ALA A C 1
ATOM 1405 O O . ALA A 1 176 ? 2.884 -4.191 -18.278 1.00 95.69 176 ALA A O 1
ATOM 1406 N N . TYR A 1 177 ? 2.437 -3.355 -16.244 1.00 96.81 177 TYR A N 1
ATOM 1407 C CA . TYR A 1 177 ? 2.362 -4.636 -15.547 1.00 96.81 177 TYR A CA 1
ATOM 1408 C C . TYR A 1 177 ? 1.300 -5.571 -16.136 1.00 96.81 177 TYR A C 1
ATOM 1410 O O . TYR A 1 177 ? 1.611 -6.690 -16.541 1.00 96.81 177 TYR A O 1
ATOM 1418 N N . GLY A 1 178 ? 0.053 -5.103 -16.260 1.00 93.56 178 GLY A N 1
ATOM 1419 C CA . GLY A 1 178 ? -1.058 -5.904 -16.785 1.00 93.56 178 GLY A CA 1
ATOM 1420 C C . GLY A 1 178 ? -0.931 -6.285 -18.266 1.00 93.56 178 GLY A C 1
ATOM 1421 O O . GLY A 1 178 ? -1.612 -7.205 -18.722 1.00 93.56 178 GLY A O 1
ATOM 1422 N N . THR A 1 179 ? -0.072 -5.594 -19.018 1.00 92.75 179 THR A N 1
ATOM 1423 C CA . THR A 1 179 ? 0.215 -5.860 -20.438 1.00 92.75 179 THR A CA 1
ATOM 1424 C C . THR A 1 179 ? 1.580 -6.496 -20.682 1.00 92.75 179 THR A C 1
ATOM 1426 O O . THR A 1 179 ? 1.928 -6.722 -21.841 1.00 92.75 179 THR A O 1
ATOM 1429 N N . GLN A 1 180 ? 2.332 -6.811 -19.620 1.00 96.00 180 GLN A N 1
ATOM 1430 C CA . GLN A 1 180 ? 3.684 -7.376 -19.696 1.00 96.00 180 GLN A CA 1
ATOM 1431 C C . GLN A 1 180 ? 4.631 -6.523 -20.558 1.00 96.00 180 GLN A C 1
ATOM 1433 O O . GLN A 1 180 ? 5.361 -7.028 -21.413 1.00 96.00 180 GLN A O 1
ATOM 1438 N N . ARG A 1 181 ? 4.590 -5.205 -20.356 1.00 95.44 181 ARG A N 1
ATOM 1439 C CA . ARG A 1 181 ? 5.465 -4.230 -21.014 1.00 95.44 181 ARG A CA 1
ATOM 1440 C C . ARG A 1 181 ? 6.359 -3.567 -19.972 1.00 95.44 181 ARG A C 1
ATOM 1442 O O . ARG A 1 181 ? 5.873 -3.176 -18.917 1.00 95.44 181 ARG A O 1
ATOM 1449 N N . THR A 1 182 ? 7.641 -3.405 -20.272 1.00 97.94 182 THR A N 1
ATOM 1450 C CA . THR A 1 182 ? 8.568 -2.610 -19.459 1.00 97.94 182 THR A CA 1
ATOM 1451 C C . THR A 1 182 ? 8.171 -1.135 -19.541 1.00 97.94 182 THR A C 1
ATOM 1453 O O . THR A 1 182 ? 8.003 -0.586 -20.634 1.00 97.94 182 THR A O 1
ATOM 1456 N N . LEU A 1 183 ? 7.983 -0.487 -18.393 1.00 98.06 183 LEU A N 1
ATOM 1457 C CA . LEU A 1 183 ? 7.692 0.940 -18.309 1.00 98.06 183 LEU A CA 1
ATOM 1458 C C . LEU A 1 183 ? 8.949 1.748 -18.641 1.00 98.06 183 LEU A C 1
ATOM 1460 O O . LEU A 1 183 ? 9.970 1.605 -17.968 1.00 98.06 183 LEU A O 1
ATOM 1464 N N . ILE A 1 184 ? 8.822 2.639 -19.621 1.00 97.81 184 ILE A N 1
ATOM 1465 C CA . ILE A 1 184 ? 9.802 3.669 -19.963 1.00 97.81 184 ILE A CA 1
ATOM 1466 C C . ILE A 1 184 ? 9.228 5.017 -19.532 1.00 97.81 184 ILE A C 1
ATOM 1468 O O . ILE A 1 184 ? 8.162 5.422 -20.008 1.00 97.81 184 ILE A O 1
ATOM 1472 N N . LEU A 1 185 ? 9.917 5.699 -18.620 1.00 97.56 185 LEU A N 1
ATOM 1473 C CA . LEU A 1 185 ? 9.484 6.984 -18.078 1.00 97.56 185 LEU A CA 1
ATOM 1474 C C . LEU A 1 185 ? 10.215 8.132 -18.783 1.00 97.56 185 LEU A C 1
ATOM 1476 O O . LEU A 1 185 ? 11.425 8.274 -18.663 1.00 97.56 185 LEU A O 1
ATOM 1480 N N . GLU A 1 186 ? 9.476 8.973 -19.504 1.00 96.00 186 GLU A N 1
ATOM 1481 C CA . GLU A 1 186 ? 9.997 10.220 -20.064 1.00 96.00 186 GLU A CA 1
ATOM 1482 C C . GLU A 1 186 ? 9.788 11.360 -19.055 1.00 96.00 186 GLU A C 1
ATOM 1484 O O . GLU A 1 186 ? 8.654 11.789 -18.810 1.00 96.00 186 GLU A O 1
ATOM 1489 N N . SER A 1 187 ? 10.890 11.852 -18.479 1.00 96.44 187 SER A N 1
ATOM 1490 C CA . SER A 1 187 ? 10.884 12.888 -17.434 1.00 96.44 187 SER A CA 1
ATOM 1491 C C . SER A 1 187 ? 11.694 14.147 -17.739 1.00 96.44 187 SER A C 1
ATOM 1493 O O . SER A 1 187 ? 11.836 15.002 -16.870 1.00 96.44 187 SER A O 1
ATOM 1495 N N . HIS A 1 188 ? 12.213 14.317 -18.956 1.00 93.31 188 HIS A N 1
ATOM 1496 C CA . HIS A 1 188 ? 12.896 15.563 -19.322 1.00 93.31 188 HIS A CA 1
ATOM 1497 C C . HIS A 1 188 ? 11.973 16.780 -19.180 1.00 93.31 188 HIS A C 1
ATOM 1499 O O . HIS A 1 188 ? 10.781 16.703 -19.485 1.00 93.31 188 HIS A O 1
ATOM 1505 N N . ASN A 1 189 ? 12.536 17.914 -18.748 1.00 93.31 189 ASN A N 1
ATOM 1506 C CA . ASN A 1 189 ? 11.806 19.164 -18.502 1.00 93.31 189 ASN A CA 1
ATOM 1507 C C . ASN A 1 189 ? 10.670 19.018 -17.481 1.00 93.31 189 ASN A C 1
ATOM 1509 O O . ASN A 1 189 ? 9.639 19.688 -17.576 1.00 93.31 189 ASN A O 1
ATOM 1513 N N . TRP A 1 190 ? 10.852 18.137 -16.496 1.00 97.06 190 TRP A N 1
ATOM 1514 C CA . TRP A 1 190 ? 9.891 18.002 -15.419 1.00 97.06 190 TRP A CA 1
ATOM 1515 C C . TRP A 1 190 ? 9.843 19.266 -14.563 1.00 97.06 190 TRP A C 1
ATOM 1517 O O . TRP A 1 190 ? 10.858 19.748 -14.070 1.00 97.06 190 TRP A O 1
ATOM 1527 N N . ARG A 1 191 ? 8.637 19.820 -14.383 1.00 95.31 191 ARG A N 1
ATOM 1528 C CA . ARG A 1 191 ? 8.426 21.123 -13.720 1.00 95.31 191 ARG A CA 1
ATOM 1529 C C . ARG A 1 191 ? 8.979 21.205 -12.291 1.00 95.31 191 ARG A C 1
ATOM 1531 O O . ARG A 1 191 ? 9.219 22.303 -11.807 1.00 95.31 191 ARG A O 1
ATOM 1538 N N . TYR A 1 192 ? 9.111 20.062 -11.615 1.00 95.69 192 TYR A N 1
ATOM 1539 C CA . TYR A 1 192 ? 9.596 19.972 -10.236 1.00 95.69 192 TYR A CA 1
ATOM 1540 C C . TYR A 1 192 ? 11.108 19.741 -10.150 1.00 95.69 192 TYR A C 1
ATOM 1542 O O . TYR A 1 192 ? 11.716 20.105 -9.150 1.00 95.69 192 TYR A O 1
ATOM 1550 N N . ALA A 1 193 ? 11.711 19.176 -11.197 1.00 96.00 193 ALA A N 1
ATOM 1551 C CA . ALA A 1 193 ? 13.151 19.026 -11.338 1.00 96.00 193 ALA A CA 1
ATOM 1552 C C . ALA A 1 193 ? 13.483 18.890 -12.827 1.00 96.00 193 ALA A C 1
ATOM 1554 O O . ALA A 1 193 ? 13.203 17.865 -13.446 1.00 96.00 193 ALA A O 1
ATOM 1555 N N . THR A 1 194 ? 14.080 19.922 -13.423 1.00 94.12 194 THR A N 1
ATOM 1556 C CA . THR A 1 194 ? 14.327 19.971 -14.877 1.00 94.12 194 THR A CA 1
ATOM 1557 C C . THR A 1 194 ? 15.236 18.840 -15.368 1.00 94.12 194 THR A C 1
ATOM 1559 O O . THR A 1 194 ? 15.093 18.402 -16.511 1.00 94.12 194 THR A O 1
ATOM 1562 N N . GLY A 1 195 ? 16.108 18.328 -14.489 1.00 93.38 195 GLY A N 1
ATOM 1563 C CA . GLY A 1 195 ? 16.948 17.148 -14.717 1.00 93.38 195 GLY A CA 1
ATOM 1564 C C . GLY A 1 195 ? 16.194 15.812 -14.770 1.00 93.38 195 GLY A C 1
ATOM 1565 O O . GLY A 1 195 ? 16.774 14.824 -15.204 1.00 93.38 195 GLY A O 1
ATOM 1566 N N . GLY A 1 196 ? 14.911 15.778 -14.401 1.00 96.12 196 GLY A N 1
ATOM 1567 C CA . GLY A 1 196 ? 14.039 14.612 -14.520 1.00 96.12 196 GLY A CA 1
ATOM 1568 C C . GLY A 1 196 ? 13.830 13.829 -13.227 1.00 96.12 196 GLY A C 1
ATOM 1569 O O . GLY A 1 196 ? 14.096 14.312 -12.134 1.00 96.12 196 GLY A O 1
ATOM 1570 N N . TRP A 1 197 ? 13.278 12.625 -13.356 1.00 97.19 197 TRP A N 1
ATOM 1571 C CA . TRP A 1 197 ? 12.895 11.756 -12.243 1.00 97.19 197 TRP A CA 1
ATOM 1572 C C . TRP A 1 197 ? 14.102 11.341 -11.389 1.00 97.19 197 TRP A C 1
ATOM 1574 O O . TRP A 1 197 ? 14.044 11.322 -10.158 1.00 97.19 197 TRP A O 1
ATOM 1584 N N . GLU A 1 198 ? 15.222 11.081 -12.056 1.00 96.81 198 GLU A N 1
ATOM 1585 C CA . GLU A 1 198 ? 16.451 10.543 -11.483 1.00 96.81 198 GLU A CA 1
ATOM 1586 C C . GLU A 1 198 ? 17.195 11.535 -10.581 1.00 96.81 198 GLU A C 1
ATOM 1588 O O . GLU A 1 198 ? 18.133 11.158 -9.884 1.00 96.81 198 GLU A O 1
ATOM 1593 N N . THR A 1 199 ? 16.771 12.804 -10.539 1.00 96.81 199 THR A N 1
ATOM 1594 C CA . THR A 1 199 ? 17.337 13.784 -9.602 1.00 96.81 199 THR A CA 1
ATOM 1595 C C . THR A 1 199 ? 16.930 13.514 -8.155 1.00 96.81 199 THR A C 1
ATOM 1597 O O . THR A 1 199 ? 17.567 14.028 -7.240 1.00 96.81 199 THR A O 1
ATOM 1600 N N . VAL A 1 200 ? 15.837 12.775 -7.941 1.00 96.88 200 VAL A N 1
ATOM 1601 C CA . VAL A 1 200 ? 15.256 12.518 -6.611 1.00 96.88 200 VAL A CA 1
ATOM 1602 C C . VAL A 1 200 ? 14.923 11.046 -6.361 1.00 96.88 200 VAL A C 1
ATOM 1604 O O . VAL A 1 200 ? 14.852 10.632 -5.206 1.00 96.88 200 VAL A O 1
ATOM 1607 N N . PHE A 1 201 ? 14.736 10.245 -7.412 1.00 97.88 201 PHE A N 1
ATOM 1608 C CA . PHE A 1 201 ? 14.378 8.830 -7.315 1.00 97.88 201 PHE A CA 1
ATOM 1609 C C . PHE A 1 201 ? 15.336 7.949 -8.119 1.00 97.88 201 PHE A C 1
ATOM 1611 O O . PHE A 1 201 ? 16.022 8.410 -9.023 1.00 97.88 201 PHE A O 1
ATOM 1618 N N . HIS A 1 202 ? 15.360 6.649 -7.830 1.00 97.50 202 HIS A N 1
ATOM 1619 C CA . HIS A 1 202 ? 16.048 5.691 -8.695 1.00 97.50 202 HIS A CA 1
ATOM 1620 C C . HIS A 1 202 ? 15.349 5.573 -10.059 1.00 97.50 202 HIS A C 1
ATOM 1622 O O . HIS A 1 202 ? 14.123 5.732 -10.125 1.00 97.50 202 HIS A O 1
ATOM 1628 N N . PRO A 1 203 ? 16.089 5.255 -11.140 1.00 96.81 203 PRO A N 1
ATOM 1629 C CA . PRO A 1 203 ? 15.474 4.983 -12.433 1.00 96.81 203 PRO A CA 1
ATOM 1630 C C . PRO A 1 203 ? 14.483 3.818 -12.316 1.00 96.81 203 PRO A C 1
ATOM 1632 O O . PRO A 1 203 ? 14.674 2.882 -11.538 1.00 96.81 203 PRO A O 1
ATOM 1635 N N . VAL A 1 204 ? 13.416 3.855 -13.116 1.00 96.75 204 VAL A N 1
ATOM 1636 C CA . VAL A 1 204 ? 12.356 2.825 -13.087 1.00 96.75 204 VAL A CA 1
ATOM 1637 C C . VAL A 1 204 ? 12.824 1.450 -13.588 1.00 96.75 204 VAL A C 1
ATOM 1639 O O . VAL A 1 204 ? 12.109 0.460 -13.435 1.00 96.75 204 VAL A O 1
ATOM 1642 N N . SER A 1 205 ? 14.003 1.381 -14.205 1.00 98.06 205 SER A N 1
ATOM 1643 C CA . SER A 1 205 ? 14.678 0.168 -14.665 1.00 98.06 205 SER A CA 1
ATOM 1644 C C . SER A 1 205 ? 16.191 0.370 -14.591 1.00 98.06 205 SER A C 1
ATOM 1646 O O . SER A 1 205 ? 16.678 1.460 -14.884 1.00 98.06 205 SER A O 1
ATOM 1648 N N . ASN A 1 206 ? 16.935 -0.685 -14.254 1.00 96.94 206 ASN A N 1
ATOM 1649 C CA . ASN A 1 206 ? 18.398 -0.690 -14.281 1.00 96.94 206 ASN A CA 1
ATOM 1650 C C . ASN A 1 206 ? 18.959 -1.185 -15.625 1.00 96.94 206 ASN A C 1
ATOM 1652 O O . ASN A 1 206 ? 20.093 -0.853 -15.956 1.00 96.94 206 ASN A O 1
ATOM 1656 N N . SER A 1 207 ? 18.201 -1.982 -16.392 1.00 97.12 207 SER A N 1
ATOM 1657 C CA . SER A 1 207 ? 18.671 -2.568 -17.662 1.00 97.12 207 SER A CA 1
ATOM 1658 C C . SER A 1 207 ? 17.979 -2.023 -18.913 1.00 97.12 207 SER A C 1
ATOM 1660 O O . SER A 1 207 ? 18.430 -2.300 -20.023 1.00 97.12 207 SER A O 1
ATOM 1662 N N . CYS A 1 208 ? 16.880 -1.276 -18.770 1.00 97.12 208 CYS A N 1
ATOM 1663 C CA . CYS A 1 208 ? 16.067 -0.854 -19.903 1.00 97.12 208 CYS A CA 1
ATOM 1664 C C . CYS A 1 208 ? 15.377 0.495 -19.675 1.00 97.12 208 CYS A C 1
ATOM 1666 O O . CYS A 1 208 ? 14.233 0.569 -19.229 1.00 97.12 208 CYS A O 1
ATOM 1668 N N . THR A 1 209 ? 16.085 1.572 -20.007 1.00 95.12 209 THR A N 1
ATOM 1669 C CA . THR A 1 209 ? 15.612 2.963 -19.887 1.00 95.12 209 THR A CA 1
ATOM 1670 C C . THR A 1 209 ? 15.364 3.630 -21.239 1.00 95.12 209 THR A C 1
ATOM 1672 O O . THR A 1 209 ? 14.854 4.748 -21.300 1.00 95.12 209 THR A O 1
ATOM 1675 N N . ASP A 1 210 ? 15.694 2.955 -22.339 1.00 90.00 210 ASP A N 1
ATOM 1676 C CA . ASP A 1 210 ? 15.570 3.511 -23.675 1.00 90.00 210 ASP A CA 1
ATOM 1677 C C . ASP A 1 210 ? 14.213 3.187 -24.322 1.00 90.00 210 ASP A C 1
ATOM 1679 O O . ASP A 1 210 ? 13.565 2.168 -24.071 1.00 90.00 210 ASP A O 1
ATOM 1683 N N . ARG A 1 211 ? 13.775 4.072 -25.217 1.00 89.06 211 ARG A N 1
ATOM 1684 C CA . ARG A 1 211 ? 12.510 3.915 -25.948 1.00 89.06 211 ARG A CA 1
ATOM 1685 C C . ARG A 1 211 ? 12.668 3.236 -27.309 1.00 89.06 211 ARG A C 1
ATOM 1687 O O . ARG A 1 211 ? 11.750 3.312 -28.117 1.00 89.06 211 ARG A O 1
ATOM 1694 N N . THR A 1 212 ? 13.818 2.643 -27.628 1.00 87.94 212 THR A N 1
ATOM 1695 C CA . THR A 1 212 ? 14.018 2.047 -28.959 1.00 87.94 212 THR A CA 1
ATOM 1696 C C . THR A 1 212 ? 13.150 0.804 -29.141 1.00 87.94 212 THR A C 1
ATOM 1698 O O . THR A 1 212 ? 12.846 0.086 -28.188 1.00 87.94 212 THR A O 1
ATOM 1701 N N . GLY A 1 213 ? 12.707 0.549 -30.366 1.00 81.38 213 GLY A N 1
ATOM 1702 C CA . GLY A 1 213 ? 11.910 -0.625 -30.693 1.00 81.38 213 GLY A CA 1
ATOM 1703 C C . GLY A 1 213 ? 11.591 -0.668 -32.181 1.00 81.38 213 GLY A C 1
ATOM 1704 O O . GLY A 1 213 ? 11.533 0.370 -32.836 1.00 81.38 213 GLY A O 1
ATOM 1705 N N . VAL A 1 214 ? 11.377 -1.875 -32.707 1.00 80.06 214 VAL A N 1
ATOM 1706 C CA . VAL A 1 214 ? 11.127 -2.114 -34.143 1.00 80.06 214 VAL A CA 1
ATOM 1707 C C . VAL A 1 214 ? 9.825 -1.456 -34.624 1.00 80.06 214 VAL A C 1
ATOM 1709 O O . VAL A 1 214 ? 9.730 -1.034 -35.771 1.00 80.06 214 VAL A O 1
ATOM 1712 N N . SER A 1 215 ? 8.821 -1.330 -33.750 1.00 83.50 215 SER A N 1
ATOM 1713 C CA . SER A 1 215 ? 7.548 -0.671 -34.054 1.00 83.50 215 SER A CA 1
ATOM 1714 C C . SER A 1 215 ? 7.066 0.190 -32.886 1.00 83.50 215 SER A C 1
ATOM 1716 O O . SER A 1 215 ? 7.207 -0.188 -31.721 1.00 83.50 215 SER A O 1
ATOM 1718 N N . THR A 1 216 ? 6.487 1.351 -33.207 1.00 86.94 216 THR A N 1
ATOM 1719 C CA . THR A 1 216 ? 5.954 2.323 -32.241 1.00 86.94 216 THR A CA 1
ATOM 1720 C C . THR A 1 216 ? 4.545 2.744 -32.628 1.00 86.94 216 THR A C 1
ATOM 1722 O O . THR A 1 216 ? 4.310 3.075 -33.785 1.00 86.94 216 THR A O 1
ATOM 1725 N N . GLY A 1 217 ? 3.630 2.789 -31.661 1.00 85.25 217 GLY A N 1
ATOM 1726 C CA . GLY A 1 217 ? 2.269 3.279 -31.871 1.00 85.25 217 GLY A CA 1
ATOM 1727 C C . GLY A 1 217 ? 1.684 3.963 -30.639 1.00 85.25 217 GLY A C 1
ATOM 1728 O O . GLY A 1 217 ? 2.203 3.845 -29.526 1.00 85.25 217 GLY A O 1
ATOM 1729 N N . HIS A 1 218 ? 0.590 4.697 -30.834 1.00 85.88 218 HIS A N 1
ATOM 1730 C CA . HIS A 1 218 ? -0.247 5.157 -29.727 1.00 85.88 218 HIS A CA 1
ATOM 1731 C C . HIS A 1 218 ? -1.065 3.996 -29.158 1.00 85.88 218 HIS A C 1
ATOM 1733 O O . HIS A 1 218 ? -1.310 3.001 -29.839 1.00 85.88 218 HIS A O 1
ATOM 1739 N N . TRP A 1 219 ? -1.487 4.120 -27.900 1.00 81.31 219 TRP A N 1
ATOM 1740 C CA . TRP A 1 219 ? -2.361 3.131 -27.278 1.00 81.31 219 TRP A CA 1
ATOM 1741 C C . TRP A 1 219 ? -3.672 2.963 -28.064 1.00 81.31 219 TRP A C 1
ATOM 1743 O O . TRP A 1 219 ? -4.467 3.895 -28.157 1.00 81.31 219 TRP A O 1
ATOM 1753 N N . SER A 1 220 ? -3.901 1.758 -28.592 1.00 80.25 220 SER A N 1
ATOM 1754 C CA . SER A 1 220 ? -5.108 1.359 -29.335 1.00 80.25 220 SER A CA 1
ATOM 1755 C C . SER A 1 220 ? -5.842 0.166 -28.700 1.00 80.25 220 SER A C 1
ATOM 1757 O O . SER A 1 220 ? -6.757 -0.391 -29.297 1.00 80.25 220 SER A O 1
ATOM 1759 N N . GLY A 1 221 ? -5.457 -0.225 -27.478 1.00 72.94 221 GLY A N 1
ATOM 1760 C CA . GLY A 1 221 ? -6.021 -1.361 -26.741 1.00 72.94 221 GLY A CA 1
ATOM 1761 C C . GLY A 1 221 ? -4.997 -2.453 -26.405 1.00 72.94 221 GLY A C 1
ATOM 1762 O O . GLY A 1 221 ? -3.836 -2.405 -26.811 1.00 72.94 221 GLY A O 1
ATOM 1763 N N . ARG A 1 222 ? -5.437 -3.462 -25.637 1.00 63.06 222 ARG A N 1
ATOM 1764 C CA . ARG A 1 222 ? -4.574 -4.534 -25.094 1.00 63.06 222 ARG A CA 1
ATOM 1765 C C . ARG A 1 222 ? -3.953 -5.426 -26.181 1.00 63.06 222 ARG A C 1
ATOM 1767 O O . ARG A 1 222 ? -2.839 -5.903 -25.998 1.00 63.06 222 ARG A O 1
ATOM 1774 N N . HIS A 1 223 ? -4.651 -5.612 -27.302 1.00 61.47 223 HIS A N 1
ATOM 1775 C CA . HIS A 1 223 ? -4.202 -6.413 -28.449 1.00 61.47 223 HIS A CA 1
ATOM 1776 C C . HIS A 1 223 ? -3.319 -5.641 -29.440 1.00 61.47 223 HIS A C 1
ATOM 1778 O O . HIS A 1 223 ? -3.033 -6.150 -30.517 1.00 61.47 223 HIS A O 1
ATOM 1784 N N . GLY A 1 224 ? -2.875 -4.426 -29.099 1.00 59.41 224 GLY A N 1
ATOM 1785 C CA . GLY A 1 224 ? -1.958 -3.674 -29.949 1.00 59.41 224 GLY A CA 1
ATOM 1786 C C . GLY A 1 224 ? -0.666 -4.456 -30.214 1.00 59.41 224 GLY A C 1
ATOM 1787 O O . GLY A 1 224 ? 0.067 -4.795 -29.281 1.00 59.41 224 GLY A O 1
ATOM 1788 N N . GLU A 1 225 ? -0.379 -4.704 -31.491 1.00 58.22 225 GLU A N 1
ATOM 1789 C CA . GLU A 1 225 ? 0.773 -5.486 -31.968 1.00 58.22 225 GLU A CA 1
ATOM 1790 C C . GLU A 1 225 ? 2.117 -4.754 -31.802 1.00 58.22 225 GLU A C 1
ATOM 1792 O O . GLU A 1 225 ? 3.184 -5.347 -31.948 1.00 58.22 225 GLU A O 1
ATOM 1797 N N . HIS A 1 226 ? 2.089 -3.457 -31.478 1.00 62.72 226 HIS A N 1
ATOM 1798 C CA . HIS A 1 226 ? 3.291 -2.632 -31.403 1.00 62.72 226 HIS A CA 1
ATOM 1799 C C . HIS A 1 226 ? 4.216 -3.037 -30.252 1.00 62.72 226 HIS A C 1
ATOM 1801 O O . HIS A 1 226 ? 3.773 -3.275 -29.123 1.00 62.72 226 HIS A O 1
ATOM 1807 N N . CYS A 1 227 ? 5.523 -3.042 -30.512 1.00 57.56 227 CYS A N 1
ATOM 1808 C CA . CYS A 1 227 ? 6.546 -3.298 -29.500 1.00 57.56 227 CYS A CA 1
ATOM 1809 C C . CYS A 1 227 ? 6.638 -2.142 -28.498 1.00 57.56 227 CYS A C 1
ATOM 1811 O O . CYS A 1 227 ? 6.704 -2.394 -27.297 1.00 57.56 227 CYS A O 1
ATOM 1813 N N . LEU A 1 228 ? 6.552 -0.894 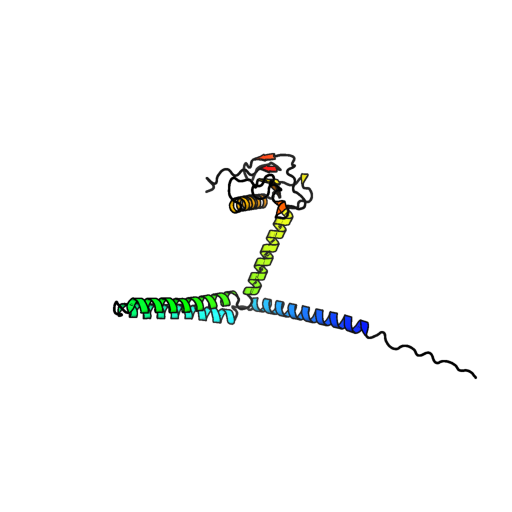-28.969 1.00 54.38 228 LEU A N 1
ATOM 1814 C CA . LEU A 1 228 ? 6.474 0.316 -28.152 1.00 54.38 228 LEU A CA 1
ATOM 1815 C C . LEU A 1 228 ? 5.063 0.915 -28.218 1.00 54.38 228 LEU A C 1
ATOM 1817 O O . LEU A 1 228 ? 4.562 1.214 -29.304 1.00 54.38 228 LEU A O 1
ATOM 1821 N N . VAL A 1 229 ? 4.445 1.152 -27.059 1.00 66.81 229 VAL A N 1
ATOM 1822 C CA . VAL A 1 229 ? 3.144 1.832 -26.977 1.00 66.81 229 VAL A CA 1
ATOM 1823 C C . VAL A 1 229 ? 3.265 3.118 -26.171 1.00 66.81 229 VAL A C 1
ATOM 1825 O O . VAL A 1 229 ? 3.622 3.089 -24.994 1.00 66.81 229 VAL A O 1
ATOM 1828 N N . ARG A 1 230 ? 2.952 4.255 -26.796 1.00 63.12 230 ARG A N 1
ATOM 1829 C CA . ARG A 1 230 ? 2.838 5.544 -26.109 1.00 63.12 230 ARG A CA 1
ATOM 1830 C C . ARG A 1 230 ? 1.471 5.652 -25.466 1.00 63.12 230 ARG A C 1
ATOM 1832 O O . ARG A 1 230 ? 0.455 5.736 -26.166 1.00 63.12 230 ARG A O 1
ATOM 1839 N N . TYR A 1 231 ? 1.457 5.674 -24.140 1.00 58.72 231 TYR A N 1
ATOM 1840 C CA . TYR A 1 231 ? 0.230 5.916 -23.413 1.00 58.72 231 TYR A CA 1
ATOM 1841 C C . TYR A 1 231 ? -0.076 7.413 -23.424 1.00 58.72 231 TYR A C 1
ATOM 1843 O O . TYR A 1 231 ? 0.657 8.216 -22.849 1.00 58.72 231 TYR A O 1
ATOM 1851 N N . VAL A 1 232 ? -1.158 7.794 -24.099 1.00 55.47 232 VAL A N 1
ATOM 1852 C CA . VAL A 1 232 ? -1.676 9.161 -24.063 1.00 55.47 232 VAL A CA 1
ATOM 1853 C C . VAL A 1 232 ? -2.929 9.130 -23.215 1.00 55.47 232 VAL A C 1
ATOM 1855 O O . VAL A 1 232 ? -3.912 8.481 -23.564 1.00 55.47 232 VAL A O 1
ATOM 1858 N N . PHE A 1 233 ? -2.887 9.835 -22.091 1.00 50.09 233 PHE A N 1
ATOM 1859 C CA . PHE A 1 233 ? -4.076 10.084 -21.298 1.00 50.09 233 PHE A CA 1
ATOM 1860 C C . PHE A 1 233 ? -4.993 11.016 -22.100 1.00 50.09 233 PHE A C 1
ATOM 1862 O O . PHE A 1 233 ? -4.819 12.232 -22.072 1.00 50.09 233 PHE A O 1
ATOM 1869 N N . ARG A 1 234 ? -5.948 10.453 -22.846 1.00 45.00 234 ARG A N 1
ATOM 1870 C CA . ARG A 1 234 ? -7.191 11.176 -23.124 1.00 45.00 234 ARG A CA 1
ATOM 1871 C C . ARG A 1 234 ? -7.975 11.214 -21.819 1.00 45.00 234 ARG A C 1
ATOM 1873 O O . ARG A 1 234 ? -7.900 10.272 -21.034 1.00 45.00 234 ARG A O 1
ATOM 1880 N N . GLU A 1 235 ? -8.588 12.358 -21.556 1.00 39.00 235 GLU A N 1
ATOM 1881 C CA . GLU A 1 235 ? -9.304 12.677 -20.324 1.00 39.00 235 GLU A CA 1
ATOM 1882 C C . GLU A 1 235 ? -10.126 11.490 -19.809 1.00 39.00 235 GLU A C 1
ATOM 1884 O O . GLU A 1 235 ? -10.710 10.744 -20.593 1.00 39.00 235 GLU A O 1
ATOM 1889 N N . LEU A 1 236 ? -10.146 11.305 -18.485 1.00 39.38 236 LEU A N 1
ATOM 1890 C CA . LEU A 1 236 ? -11.040 10.357 -17.825 1.00 39.38 236 LEU A CA 1
ATOM 1891 C C . LEU A 1 236 ? -12.487 10.737 -18.156 1.00 39.38 236 LEU A C 1
ATOM 1893 O O . LEU A 1 236 ? -13.102 11.555 -17.482 1.00 39.38 236 LEU A O 1
ATOM 1897 N N . GLY A 1 237 ? -13.004 10.118 -19.204 1.00 36.72 237 GLY A N 1
ATOM 1898 C CA . GLY A 1 237 ? -14.393 10.127 -19.607 1.00 36.72 237 GLY A CA 1
ATOM 1899 C C . GLY A 1 237 ? -14.617 8.855 -20.405 1.00 36.72 237 GLY A C 1
ATOM 1900 O O . GLY A 1 237 ? -14.186 8.780 -21.547 1.00 36.72 237 GLY A O 1
ATOM 1901 N N . GLN A 1 238 ? -15.284 7.880 -19.782 1.00 37.66 238 GLN A N 1
ATOM 1902 C CA . GLN A 1 238 ? -15.659 6.559 -20.315 1.00 37.66 238 GLN A CA 1
ATOM 1903 C C . GLN A 1 238 ? -14.621 5.437 -20.149 1.00 37.66 238 GLN A C 1
ATOM 1905 O O . GLN A 1 238 ? -13.966 5.006 -21.092 1.00 37.66 238 GLN A O 1
ATOM 1910 N N . VAL A 1 239 ? -14.568 4.889 -18.931 1.00 29.67 239 VAL A N 1
ATOM 1911 C CA . VAL A 1 239 ? -14.621 3.430 -18.742 1.00 29.67 239 VAL A CA 1
ATOM 1912 C C . VAL A 1 239 ? -15.633 3.154 -17.623 1.00 29.67 239 VAL A C 1
ATOM 1914 O O . VAL A 1 239 ? -15.285 3.152 -16.444 1.00 29.67 239 VAL A O 1
ATOM 1917 N N . LEU A 1 240 ? -16.895 3.009 -18.026 1.00 32.38 240 LEU A N 1
ATOM 1918 C CA . LEU A 1 240 ? -17.855 2.055 -17.472 1.00 32.38 240 LEU A CA 1
ATOM 1919 C C . LEU A 1 240 ? -18.240 1.144 -18.637 1.00 32.38 240 LEU A C 1
ATOM 1921 O O . LEU A 1 240 ? -18.438 1.707 -19.739 1.00 32.38 240 LEU A O 1
#

Sequence (240 aa):
FPPVSCGRIPEGQVEEGGALAVGRLRSLEDQLTRAKQKIHSFQRLTGDGPGPTQEELRRRVENGVRELWYFVRSEVKKLGHVEAEERSRQADTLIQDLGHQQRSIMTDLYYLSQADGVGDWRVKEARDLSNLVQNRITYLQNPQDCSKARKLVCNINKGCGYGCQLHHVVYCFMIAYGTQRTLILESHNWRYATGGWETVFHPVSNSCTDRTGVSTGHWSGRHGEHCLVRYVFRELGQVL

Organism: NCBI:txid62062

Secondary structure (DSSP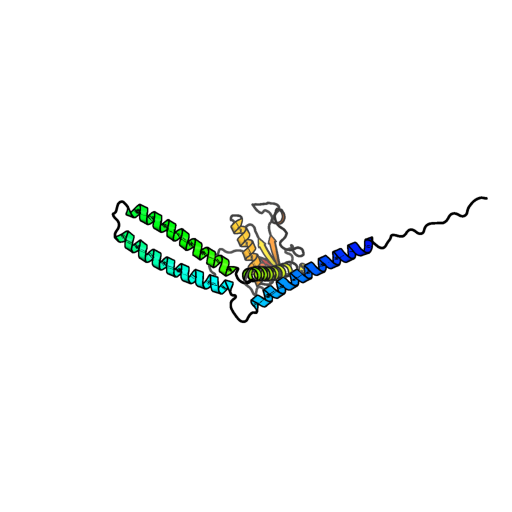, 8-state):
--PPP-PPP----SHHHHHHHHHHHHHHHHHHHHHHHHHHHHHHHTSSS--HHHHHHHHHHHHHHHHHHHHHHHHHHHHTTS-HHHHHHHHHHHHHHHHHHHHHHHHHHHHHHHGGGHHHHHHHHHHHHHHHHHHHHHHHHS-S-TTTS-EEEEES--SS-HHHHHHHHHHHHHHHHHTT-EEEEE-TTBTTBTT-GGGTS--S-SS------S-EEE---TT---SEEE-----S----